Protein AF-A0A9P7T2A4-F1 (afdb_monomer_lite)

Secondary structure (DSSP, 8-state):
---------------SS--HHHHHHHHHHHHTT--HHHHHHHHTS-HHHHHHHHHHHHHHHHHH-TT--TTS---SPPHHHHHHHHHHHHTT--HHHHHHHSTT--HHHHHHHHHHHHHHHHHHHHHHHHHHHHHHHHHHHHHHHHHHHHHHHHHHHHHHHHHHHHHHHHHSSS--PPPSTTSSS--

Sequence (187 aa):
MEPTQRSDSQWVNPSRFWTEEENEVLLALRERGESYEHLSFVFGRTPMACERHFQELRSEIERRNPNVHFRGRIKRWKMEQDRLLLQLKESGRSWEEISDTFPRRNIAACKRRYRILTRNRDEAEHEARVEEDDEEYDEEEEEEEEEEERNEEVNKECEDEVKIKSEIDDEVEIKKEPDEEELFRNL

pLDDT: mean 72.6, std 17.21, range [40.97, 95.0]

Structure (mmCIF, N/CA/C/O backbone):
data_AF-A0A9P7T2A4-F1
#
_entry.id   AF-A0A9P7T2A4-F1
#
loop_
_atom_site.group_PDB
_atom_site.id
_atom_site.type_symbol
_atom_site.label_atom_id
_atom_site.label_alt_id
_atom_site.label_comp_id
_atom_site.label_asym_id
_atom_site.label_entity_id
_atom_site.label_seq_id
_atom_site.pdbx_PDB_ins_code
_atom_site.Cartn_x
_atom_site.Cartn_y
_atom_site.Cartn_z
_atom_site.occupancy
_atom_site.B_iso_or_equiv
_atom_site.auth_seq_id
_atom_site.auth_comp_id
_atom_site.auth_asym_id
_atom_site.auth_atom_id
_atom_site.pdbx_PDB_model_num
ATOM 1 N N . MET A 1 1 ? 41.783 4.702 -59.958 1.00 45.44 1 MET A N 1
ATOM 2 C CA . MET A 1 1 ? 41.498 3.668 -58.942 1.00 45.44 1 MET A CA 1
ATOM 3 C C . MET A 1 1 ? 41.121 4.409 -57.680 1.00 45.44 1 MET A C 1
ATOM 5 O O . MET A 1 1 ? 41.966 5.102 -57.129 1.00 45.44 1 MET A O 1
ATOM 9 N N . GLU A 1 2 ? 39.836 4.400 -57.342 1.00 40.97 2 GLU A N 1
ATOM 10 C CA . GLU A 1 2 ? 39.291 5.175 -56.227 1.00 40.97 2 GLU A CA 1
ATOM 11 C C . GLU A 1 2 ? 39.660 4.536 -54.878 1.00 40.97 2 GLU A C 1
ATOM 13 O O . GLU A 1 2 ? 39.645 3.306 -54.767 1.00 40.97 2 GLU A O 1
ATOM 18 N N . PRO A 1 3 ? 40.000 5.333 -53.850 1.00 42.06 3 PRO A N 1
ATOM 19 C CA . PRO A 1 3 ? 40.255 4.819 -52.515 1.00 42.06 3 PRO A CA 1
ATOM 20 C C . PRO A 1 3 ? 38.928 4.400 -51.873 1.00 42.06 3 PRO A C 1
ATOM 22 O O . PRO A 1 3 ? 38.041 5.220 -51.641 1.00 42.06 3 PRO A O 1
ATOM 25 N N . THR A 1 4 ? 38.790 3.108 -51.580 1.00 52.59 4 THR A N 1
ATOM 26 C CA . THR A 1 4 ? 37.640 2.559 -50.860 1.00 52.59 4 THR A CA 1
ATOM 27 C C . THR A 1 4 ? 37.589 3.154 -49.455 1.00 52.59 4 THR A C 1
ATOM 29 O O . THR A 1 4 ? 38.361 2.759 -48.579 1.00 52.59 4 THR A O 1
ATOM 32 N N . GLN A 1 5 ? 36.677 4.101 -49.249 1.00 44.12 5 GLN A N 1
ATOM 33 C CA . GLN A 1 5 ? 36.227 4.551 -47.937 1.00 44.12 5 GLN A CA 1
ATOM 34 C C . GLN A 1 5 ? 35.656 3.325 -47.210 1.00 44.12 5 GLN A C 1
ATOM 36 O O . GLN A 1 5 ? 34.525 2.908 -47.464 1.00 44.12 5 GLN A O 1
ATOM 41 N N . ARG A 1 6 ? 36.460 2.679 -46.356 1.00 42.38 6 ARG A N 1
ATOM 42 C CA . ARG A 1 6 ? 35.930 1.716 -45.390 1.00 42.38 6 ARG A CA 1
ATOM 43 C C . ARG A 1 6 ? 35.135 2.529 -44.384 1.00 42.38 6 ARG A C 1
ATOM 45 O O . ARG A 1 6 ? 35.714 3.245 -43.578 1.00 42.38 6 ARG A O 1
ATOM 52 N N . SER A 1 7 ? 33.821 2.436 -44.532 1.00 49.78 7 SER A N 1
ATOM 53 C CA . SER A 1 7 ? 32.800 3.001 -43.666 1.00 49.78 7 SER A CA 1
ATOM 54 C C . SER A 1 7 ? 33.209 2.948 -42.198 1.00 49.78 7 SER A C 1
ATOM 56 O O . SER A 1 7 ? 33.530 1.871 -41.686 1.00 49.78 7 SER A O 1
ATOM 58 N N . ASP A 1 8 ? 33.125 4.106 -41.547 1.00 48.69 8 ASP A N 1
ATOM 59 C CA . ASP A 1 8 ? 33.009 4.280 -40.104 1.00 48.69 8 ASP A CA 1
ATOM 60 C C . ASP A 1 8 ? 31.853 3.423 -39.566 1.00 48.69 8 ASP A C 1
ATOM 62 O O . ASP A 1 8 ? 30.752 3.893 -39.292 1.00 48.69 8 ASP A O 1
ATOM 66 N N . SER A 1 9 ? 32.090 2.127 -39.380 1.00 46.22 9 SER A N 1
ATOM 67 C CA . SER A 1 9 ? 31.359 1.367 -38.379 1.00 46.22 9 SER A CA 1
ATOM 68 C C . SER A 1 9 ? 31.988 1.714 -37.040 1.00 46.22 9 SER A C 1
ATOM 70 O O . SER A 1 9 ? 32.749 0.936 -36.462 1.00 46.22 9 SER A O 1
ATOM 72 N N . GLN A 1 10 ? 31.652 2.911 -36.550 1.00 43.59 10 GLN A N 1
ATOM 73 C CA . GLN A 1 10 ? 31.516 3.116 -35.119 1.00 43.59 10 GLN A CA 1
ATOM 74 C C . GLN A 1 10 ? 30.588 2.004 -34.638 1.00 43.59 10 GLN A C 1
ATOM 76 O O . GLN A 1 10 ? 29.373 2.062 -34.808 1.00 43.59 10 GLN A O 1
ATOM 81 N N . TRP A 1 11 ? 31.174 0.946 -34.087 1.00 43.06 11 TRP A N 1
ATOM 82 C CA . TRP A 1 11 ? 30.462 0.070 -33.180 1.00 43.06 11 TRP A CA 1
ATOM 83 C C . TRP A 1 11 ? 30.061 0.964 -32.014 1.00 43.06 11 TRP A C 1
ATOM 85 O O . TRP A 1 11 ? 30.841 1.183 -31.086 1.00 43.06 11 TRP A O 1
ATOM 95 N N . VAL A 1 12 ? 28.888 1.587 -32.129 1.00 44.28 12 VAL A N 1
ATOM 96 C CA . VAL A 1 12 ? 28.271 2.340 -31.049 1.00 44.28 12 VAL A CA 1
ATOM 97 C C . VAL A 1 12 ? 28.024 1.294 -29.981 1.00 44.28 12 VAL A C 1
ATOM 99 O O . VAL A 1 12 ? 27.104 0.494 -30.093 1.00 44.28 12 VAL A O 1
ATOM 102 N N . ASN A 1 13 ? 28.928 1.219 -29.009 1.00 49.12 13 ASN A N 1
ATOM 103 C CA . ASN A 1 13 ? 28.736 0.439 -27.801 1.00 49.12 13 ASN A CA 1
ATOM 104 C C . ASN A 1 13 ? 27.411 0.948 -27.220 1.00 49.12 13 ASN A C 1
ATOM 106 O O . ASN A 1 13 ? 27.391 2.107 -26.790 1.00 49.12 13 ASN A O 1
ATOM 110 N N . PRO A 1 14 ? 26.302 0.183 -27.277 1.00 53.25 14 PRO A N 1
ATOM 111 C CA . PRO A 1 14 ? 25.034 0.676 -26.772 1.00 53.25 14 PRO A CA 1
ATOM 112 C C . PRO A 1 14 ? 25.270 0.960 -25.296 1.00 53.25 14 PRO A C 1
ATOM 114 O O . PRO A 1 14 ? 25.669 0.072 -24.541 1.00 53.25 14 PRO A O 1
ATOM 117 N N . SER A 1 15 ? 25.176 2.245 -24.959 1.00 55.94 15 SER A N 1
ATOM 118 C CA . SER A 1 15 ? 25.635 2.844 -23.713 1.00 55.94 15 SER A CA 1
ATOM 119 C C . SER A 1 15 ? 25.443 1.906 -22.523 1.00 55.94 15 SER A C 1
ATOM 121 O O . SER A 1 15 ? 24.357 1.361 -22.305 1.00 55.94 15 SER A O 1
ATOM 123 N N . ARG A 1 16 ? 26.504 1.764 -21.719 1.00 63.28 16 ARG A N 1
ATOM 124 C CA . ARG A 1 16 ? 26.522 1.021 -20.447 1.00 63.28 16 ARG A CA 1
ATOM 125 C C . ARG A 1 16 ? 25.473 1.545 -19.446 1.00 63.28 16 ARG A C 1
ATOM 127 O O . ARG A 1 16 ? 25.256 0.912 -18.417 1.00 63.28 16 ARG A O 1
ATOM 134 N N . PHE A 1 17 ? 24.847 2.682 -19.751 1.00 75.38 17 PHE A N 1
ATOM 135 C CA . PHE A 1 17 ? 23.887 3.404 -18.931 1.00 75.38 17 PHE A CA 1
ATOM 136 C C . PHE A 1 17 ? 22.584 3.638 -19.698 1.00 75.38 17 PHE A C 1
ATOM 138 O O . PHE A 1 17 ? 22.616 3.953 -20.889 1.00 75.38 17 PHE A O 1
ATOM 145 N N . TRP A 1 18 ? 21.468 3.493 -18.989 1.00 85.12 18 TRP A N 1
ATOM 146 C CA . TRP A 1 18 ? 20.128 3.826 -19.463 1.00 85.12 18 TRP A CA 1
ATOM 147 C C . TRP A 1 18 ? 19.839 5.309 -19.226 1.00 85.12 18 TRP A C 1
ATOM 149 O O . TRP A 1 18 ? 20.098 5.801 -18.124 1.00 85.12 18 TRP A O 1
ATOM 159 N N . THR A 1 19 ? 19.331 6.013 -20.237 1.00 90.38 19 THR A N 1
ATOM 160 C CA . THR A 1 19 ? 18.923 7.423 -20.098 1.00 90.38 19 THR A CA 1
ATOM 161 C C . THR A 1 19 ? 17.500 7.549 -19.560 1.00 90.38 19 THR A C 1
ATOM 163 O O . THR A 1 19 ? 16.748 6.574 -19.532 1.00 90.38 19 THR A O 1
ATOM 166 N N . GLU A 1 20 ? 17.113 8.751 -19.129 1.00 86.94 20 GLU A N 1
ATOM 167 C CA . GLU A 1 20 ? 15.754 8.988 -18.630 1.00 86.94 20 GLU A CA 1
ATOM 168 C C . GLU A 1 20 ? 14.707 8.810 -19.735 1.00 86.94 20 GLU A C 1
ATOM 170 O O . GLU A 1 20 ? 13.680 8.175 -19.519 1.00 86.94 20 GLU A O 1
ATOM 175 N N . GLU A 1 21 ? 15.014 9.241 -20.957 1.00 88.06 21 GLU A N 1
ATOM 176 C CA . GLU A 1 21 ? 14.145 9.051 -22.118 1.00 88.06 21 GLU A CA 1
ATOM 177 C C . GLU A 1 21 ? 13.968 7.559 -22.438 1.00 88.06 21 GLU A C 1
ATOM 179 O O . GLU A 1 21 ? 12.867 7.098 -22.743 1.00 88.06 21 GLU A O 1
ATOM 184 N N . GLU A 1 22 ? 15.039 6.766 -22.323 1.00 89.88 22 GLU A N 1
ATOM 185 C CA . GLU A 1 22 ? 14.949 5.313 -22.475 1.00 89.88 22 GLU A CA 1
ATOM 186 C C . GLU A 1 22 ? 14.097 4.676 -21.367 1.00 89.88 22 GLU A C 1
ATOM 188 O O . GLU A 1 22 ? 13.341 3.740 -21.641 1.00 89.88 22 GLU A O 1
ATOM 193 N N . ASN A 1 23 ? 14.175 5.193 -20.135 1.00 92.56 23 ASN A N 1
ATOM 194 C CA . ASN A 1 23 ? 13.351 4.741 -19.013 1.00 92.56 23 ASN A CA 1
ATOM 195 C C . ASN A 1 23 ? 11.864 5.000 -19.281 1.00 92.56 23 ASN A C 1
ATOM 197 O O . ASN A 1 23 ? 11.045 4.094 -19.106 1.00 92.56 23 ASN A O 1
ATOM 201 N N . GLU A 1 24 ? 11.517 6.203 -19.745 1.00 92.25 24 GLU A N 1
ATOM 202 C CA . GLU A 1 24 ? 10.145 6.589 -20.086 1.00 92.25 24 GLU A CA 1
ATOM 203 C C . GLU A 1 24 ? 9.558 5.685 -21.176 1.00 92.25 24 GLU A C 1
ATOM 205 O O . GLU A 1 24 ? 8.457 5.145 -21.024 1.00 92.25 24 GLU A O 1
ATOM 210 N N . VAL A 1 25 ? 10.314 5.451 -22.253 1.00 92.62 25 VAL A N 1
ATOM 211 C CA . VAL A 1 25 ? 9.878 4.586 -23.359 1.00 92.62 25 VAL A CA 1
ATOM 212 C C . VAL A 1 25 ? 9.725 3.135 -22.894 1.00 92.62 25 VAL A C 1
ATOM 214 O O . VAL A 1 25 ? 8.734 2.480 -23.228 1.00 92.62 25 VAL A O 1
ATOM 217 N N . LEU A 1 26 ? 10.662 2.626 -22.088 1.00 92.94 26 LEU A N 1
ATOM 218 C CA . LEU A 1 26 ? 10.601 1.268 -21.545 1.00 92.94 26 LEU A CA 1
ATOM 219 C C . LEU A 1 26 ? 9.359 1.075 -20.661 1.00 92.94 26 LEU A C 1
ATOM 221 O O . LEU A 1 26 ? 8.676 0.053 -20.776 1.00 92.94 26 LEU A O 1
ATOM 225 N N . LEU A 1 27 ? 9.047 2.051 -19.802 1.00 91.44 27 LEU A N 1
ATOM 226 C CA . LEU A 1 27 ? 7.853 2.037 -18.955 1.00 91.44 27 LEU A CA 1
ATOM 227 C C . LEU A 1 27 ? 6.577 2.063 -19.802 1.00 91.44 27 LEU A C 1
ATOM 229 O O . LEU A 1 27 ? 5.723 1.193 -19.627 1.00 91.44 27 LEU A O 1
ATOM 233 N N . ALA A 1 28 ? 6.478 2.982 -20.765 1.00 91.06 28 ALA A N 1
ATOM 234 C CA . ALA A 1 28 ? 5.299 3.130 -21.617 1.00 91.06 28 ALA A CA 1
ATOM 235 C C . ALA A 1 28 ? 5.003 1.867 -22.445 1.00 91.06 28 ALA A C 1
ATOM 237 O O . ALA A 1 28 ? 3.853 1.433 -22.546 1.00 91.06 28 ALA A O 1
ATOM 238 N N . LEU A 1 29 ? 6.030 1.238 -23.023 1.00 92.62 29 LEU A N 1
ATOM 239 C CA . LEU A 1 29 ? 5.860 0.002 -23.791 1.00 92.62 29 LEU A CA 1
ATOM 240 C C . LEU A 1 29 ? 5.460 -1.174 -22.886 1.00 92.62 29 LEU A C 1
ATOM 242 O O . LEU A 1 29 ? 4.609 -1.984 -23.259 1.00 92.62 29 LEU A O 1
ATOM 246 N N . ARG A 1 30 ? 5.993 -1.249 -21.659 1.00 91.19 30 ARG A N 1
ATOM 247 C CA . ARG A 1 30 ? 5.575 -2.273 -20.689 1.00 91.19 30 ARG A CA 1
ATOM 248 C C . ARG A 1 30 ? 4.168 -2.057 -20.148 1.00 91.19 30 ARG A C 1
ATOM 250 O O . ARG A 1 30 ? 3.479 -3.049 -19.920 1.00 91.19 30 ARG A O 1
ATOM 257 N N . GLU A 1 31 ? 3.717 -0.816 -19.988 1.00 85.62 31 GLU A N 1
ATOM 258 C CA . GLU A 1 31 ? 2.322 -0.511 -19.643 1.00 85.62 31 GLU A CA 1
ATOM 259 C C . GLU A 1 31 ? 1.345 -0.951 -20.736 1.00 85.62 31 GLU A C 1
ATOM 261 O O . GLU A 1 31 ? 0.270 -1.461 -20.428 1.00 85.62 31 GLU A O 1
ATOM 266 N N . ARG A 1 32 ? 1.744 -0.841 -22.008 1.00 89.44 32 ARG A N 1
ATOM 267 C CA . ARG A 1 32 ? 0.978 -1.347 -23.161 1.00 89.44 32 ARG A CA 1
ATOM 268 C C . ARG A 1 32 ? 1.005 -2.872 -23.296 1.00 89.44 32 ARG A C 1
ATOM 270 O O . ARG A 1 32 ? 0.263 -3.421 -24.102 1.00 89.44 32 ARG A O 1
ATOM 277 N N . GLY A 1 33 ? 1.829 -3.557 -22.504 1.00 89.56 33 GLY A N 1
ATOM 278 C CA . GLY A 1 33 ? 1.945 -5.014 -22.513 1.00 89.56 33 GLY A CA 1
ATOM 279 C C . GLY A 1 33 ? 2.939 -5.570 -23.533 1.00 89.56 33 GLY A C 1
ATOM 280 O O . GLY A 1 33 ? 2.944 -6.780 -23.751 1.00 89.56 33 GLY A O 1
ATOM 281 N N . GLU A 1 34 ? 3.807 -4.737 -24.114 1.00 93.50 34 GLU A N 1
ATOM 282 C CA . GLU A 1 34 ? 4.795 -5.183 -25.103 1.00 93.50 34 GLU A CA 1
ATOM 283 C C . GLU A 1 34 ? 5.797 -6.181 -24.518 1.00 93.50 34 GLU A C 1
ATOM 285 O O . GLU A 1 34 ? 6.211 -6.085 -23.356 1.00 93.50 34 GLU A O 1
ATOM 290 N N . SER A 1 35 ? 6.201 -7.153 -25.336 1.00 95.00 35 SER A N 1
ATOM 291 C CA . SER A 1 35 ? 7.138 -8.203 -24.928 1.00 95.00 35 SER A CA 1
ATOM 292 C C . SER A 1 35 ? 8.575 -7.685 -24.799 1.00 95.00 35 SER A C 1
ATOM 294 O O . SER A 1 35 ? 8.979 -6.746 -25.482 1.00 95.00 35 SER A O 1
ATOM 296 N N . TYR A 1 36 ? 9.392 -8.337 -23.964 1.00 93.19 36 TYR A N 1
ATOM 297 C CA . TYR A 1 36 ? 10.815 -7.994 -23.836 1.00 93.19 36 TYR A CA 1
ATOM 298 C C . TYR A 1 36 ? 11.617 -8.238 -25.125 1.00 93.19 36 TYR A C 1
ATOM 300 O O . TYR A 1 36 ? 12.635 -7.585 -25.329 1.00 93.19 36 TYR A O 1
ATOM 308 N N . GLU A 1 37 ? 11.134 -9.108 -26.016 1.00 94.25 37 GLU A N 1
ATOM 309 C CA . GLU A 1 37 ? 11.693 -9.298 -27.362 1.00 94.25 37 GLU A CA 1
ATOM 310 C C . GLU A 1 37 ? 11.508 -8.046 -28.229 1.00 94.25 37 GLU A C 1
ATOM 312 O O . GLU A 1 37 ? 12.447 -7.576 -28.872 1.00 94.25 37 GLU A O 1
ATOM 317 N N . HIS A 1 38 ? 10.315 -7.446 -28.188 1.00 92.94 38 HIS A N 1
ATOM 318 C CA . HIS A 1 38 ? 10.056 -6.186 -28.881 1.00 92.94 38 HIS A CA 1
ATOM 319 C C . HIS A 1 38 ? 10.910 -5.050 -28.303 1.00 92.94 38 HIS A C 1
ATOM 321 O O . HIS A 1 38 ? 11.534 -4.299 -29.049 1.00 92.94 38 HIS A O 1
ATOM 327 N N . LEU A 1 39 ? 11.018 -4.968 -26.973 1.00 91.31 39 LEU A N 1
ATOM 328 C CA . LEU A 1 39 ? 11.875 -3.977 -26.310 1.00 91.31 39 LEU A CA 1
ATOM 329 C C . LEU A 1 39 ? 13.345 -4.139 -26.701 1.00 91.31 39 LEU A C 1
ATOM 331 O O . LEU A 1 39 ? 14.016 -3.156 -26.992 1.00 91.31 39 LEU A O 1
ATOM 335 N N . SER A 1 40 ? 13.835 -5.375 -26.757 1.00 92.50 40 SER A N 1
ATOM 336 C CA . SER A 1 40 ? 15.191 -5.688 -27.212 1.00 92.50 40 SER A CA 1
ATOM 337 C C . SER A 1 40 ? 15.472 -5.116 -28.602 1.00 92.50 40 SER A C 1
ATOM 339 O O . SER A 1 40 ? 16.505 -4.481 -28.813 1.00 92.50 40 SER A O 1
ATOM 341 N N . PHE A 1 41 ? 14.522 -5.265 -29.531 1.00 91.00 41 PHE A N 1
ATOM 342 C CA . PHE A 1 41 ? 14.623 -4.683 -30.870 1.00 91.00 41 PHE A CA 1
ATOM 343 C C . PHE A 1 41 ? 14.640 -3.146 -30.846 1.00 91.00 41 PHE A C 1
ATOM 345 O O . PHE A 1 41 ? 15.464 -2.538 -31.523 1.00 91.00 41 PHE A O 1
ATOM 352 N N . VAL A 1 42 ? 13.777 -2.520 -30.039 1.00 89.50 42 VAL A N 1
ATOM 353 C CA . VAL A 1 42 ? 13.680 -1.052 -29.918 1.00 89.50 42 VAL A CA 1
ATOM 354 C C . VAL A 1 42 ? 14.953 -0.435 -29.330 1.00 89.50 42 VAL A C 1
ATOM 356 O O . VAL A 1 42 ? 15.416 0.592 -29.816 1.00 89.50 42 VAL A O 1
ATOM 359 N N . PHE A 1 43 ? 15.532 -1.057 -28.302 1.00 87.81 43 PHE A N 1
ATOM 360 C CA . PHE A 1 43 ? 16.689 -0.518 -27.579 1.00 87.81 43 PHE A CA 1
ATOM 361 C C . PHE A 1 43 ? 18.040 -1.041 -28.085 1.00 87.81 43 PHE A C 1
ATOM 363 O O . PHE A 1 43 ? 19.080 -0.602 -27.598 1.00 87.81 43 PHE A O 1
ATOM 370 N N . GLY A 1 44 ? 18.058 -2.004 -29.013 1.00 88.50 44 GLY A N 1
ATOM 371 C CA . GLY A 1 44 ? 19.293 -2.646 -29.479 1.00 88.50 44 GLY A CA 1
ATOM 372 C C . GLY A 1 44 ? 20.071 -3.359 -28.362 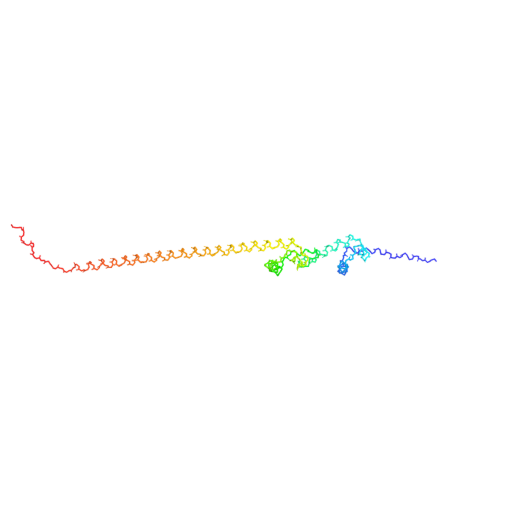1.00 88.50 44 GLY A C 1
ATOM 373 O O . GLY A 1 44 ? 21.297 -3.464 -28.420 1.00 88.50 44 GLY A O 1
ATOM 374 N N . ARG A 1 45 ? 19.374 -3.816 -27.315 1.00 88.00 45 ARG A N 1
ATOM 375 C CA . ARG A 1 45 ? 19.929 -4.494 -26.127 1.00 88.00 45 ARG A CA 1
ATOM 376 C C . ARG A 1 45 ? 19.294 -5.872 -25.984 1.00 88.00 45 ARG A C 1
ATOM 378 O O . ARG A 1 45 ? 18.273 -6.138 -26.591 1.00 88.00 45 ARG A O 1
ATOM 385 N N . THR A 1 46 ? 19.861 -6.757 -25.165 1.00 91.62 46 THR A N 1
ATOM 386 C CA . THR A 1 46 ? 19.264 -8.088 -24.963 1.00 91.62 46 THR A CA 1
ATOM 387 C C . THR A 1 46 ? 17.923 -8.005 -24.212 1.00 91.62 46 THR A C 1
ATOM 389 O O . THR A 1 46 ? 17.776 -7.144 -23.338 1.00 91.62 46 THR A O 1
ATOM 392 N N . PRO A 1 47 ? 16.971 -8.933 -24.446 1.00 92.69 47 PRO A N 1
ATOM 393 C CA . PRO A 1 47 ? 15.693 -8.955 -23.723 1.00 92.69 47 PRO A CA 1
ATOM 394 C C . PRO A 1 47 ? 15.879 -9.003 -22.202 1.00 92.69 47 PRO A C 1
ATOM 396 O O . PRO A 1 47 ? 15.200 -8.300 -21.458 1.00 92.69 47 PRO A O 1
ATOM 399 N N . MET A 1 48 ? 16.878 -9.766 -21.745 1.00 91.25 48 MET A N 1
ATOM 400 C CA . MET A 1 48 ? 17.270 -9.864 -20.336 1.00 91.25 48 MET A CA 1
ATOM 401 C C . MET A 1 48 ? 17.763 -8.523 -19.768 1.00 91.25 48 MET A C 1
ATOM 403 O O . MET A 1 48 ? 17.481 -8.196 -18.616 1.00 91.25 48 MET A O 1
ATOM 407 N N . ALA A 1 49 ? 18.492 -7.722 -20.555 1.00 90.31 49 ALA A N 1
ATOM 408 C CA . ALA A 1 49 ? 18.920 -6.392 -20.126 1.00 90.31 49 ALA A CA 1
ATOM 409 C C . ALA A 1 49 ? 17.718 -5.452 -19.951 1.00 90.31 49 ALA A C 1
ATOM 411 O O . ALA A 1 49 ? 17.654 -4.749 -18.942 1.00 90.31 49 ALA A O 1
ATOM 412 N N . CYS A 1 50 ? 16.758 -5.484 -20.882 1.00 91.94 50 CYS A N 1
ATOM 413 C CA . CYS A 1 50 ? 15.501 -4.738 -20.785 1.00 91.94 50 CYS A CA 1
ATOM 414 C C . CYS A 1 50 ? 14.660 -5.187 -19.582 1.00 91.94 50 CYS A C 1
ATOM 416 O O . CYS A 1 50 ? 14.126 -4.351 -18.856 1.00 91.94 50 CYS A O 1
ATOM 418 N N . GLU A 1 51 ? 14.554 -6.497 -19.341 1.00 93.06 51 GLU A N 1
ATOM 419 C CA . GLU A 1 51 ? 13.819 -7.039 -18.200 1.00 93.06 51 GLU A CA 1
ATOM 420 C C . GLU A 1 51 ? 14.438 -6.603 -16.873 1.00 93.06 51 GLU A C 1
ATOM 422 O O . GLU A 1 51 ? 13.736 -6.060 -16.017 1.00 93.06 51 GLU A O 1
ATOM 427 N N . ARG A 1 52 ? 15.747 -6.817 -16.703 1.00 91.06 52 ARG A N 1
ATOM 428 C CA . ARG A 1 52 ? 16.459 -6.447 -15.478 1.00 91.06 52 ARG A CA 1
ATOM 429 C C . ARG A 1 52 ? 16.305 -4.958 -15.190 1.00 91.06 52 ARG A C 1
ATOM 431 O O . ARG A 1 52 ? 15.914 -4.596 -14.083 1.00 91.06 52 ARG A O 1
ATOM 438 N N . HIS A 1 53 ? 16.533 -4.119 -16.196 1.00 92.44 53 HIS A N 1
ATOM 439 C CA . HIS A 1 53 ? 16.421 -2.673 -16.036 1.00 92.44 53 HIS A CA 1
ATOM 440 C C . HIS A 1 53 ? 14.994 -2.231 -15.702 1.00 92.44 53 HIS A C 1
ATOM 442 O O . HIS A 1 53 ? 14.779 -1.432 -14.796 1.00 92.44 53 HIS A O 1
ATOM 448 N N . PHE A 1 54 ? 13.987 -2.828 -16.345 1.00 92.25 54 PHE A N 1
ATOM 449 C CA . PHE A 1 54 ? 12.589 -2.576 -15.998 1.00 92.25 54 PHE A CA 1
ATOM 450 C C . PHE A 1 54 ? 12.284 -2.923 -14.532 1.00 92.25 54 PHE A C 1
ATOM 452 O O . PHE A 1 54 ? 11.544 -2.204 -13.860 1.00 92.25 54 PHE A O 1
ATOM 459 N N . GLN A 1 55 ? 12.840 -4.021 -14.010 1.00 89.94 55 GLN A N 1
ATOM 460 C CA . GLN A 1 55 ? 12.668 -4.387 -12.602 1.00 89.94 55 GLN A CA 1
ATOM 461 C C . GLN A 1 55 ? 13.364 -3.402 -11.650 1.00 89.94 55 GLN A C 1
ATOM 463 O O . GLN A 1 55 ? 12.803 -3.088 -10.596 1.00 89.94 55 GLN A O 1
ATOM 468 N N . GLU A 1 56 ? 14.545 -2.905 -12.018 1.00 89.50 56 GLU A N 1
ATOM 469 C CA . GLU A 1 56 ? 15.288 -1.887 -11.267 1.00 89.50 56 GLU A CA 1
ATOM 470 C C . GLU A 1 56 ? 14.518 -0.560 -11.225 1.00 89.50 56 GLU A C 1
ATOM 472 O O . GLU A 1 56 ? 14.221 -0.073 -10.132 1.00 89.50 56 GLU A O 1
ATOM 477 N N . LEU A 1 57 ? 14.079 -0.043 -12.379 1.00 89.56 57 LEU A N 1
ATOM 478 C CA . LEU A 1 57 ? 13.255 1.169 -12.482 1.00 89.56 57 LEU A CA 1
ATOM 479 C C . LEU A 1 57 ? 11.973 1.070 -11.662 1.00 89.56 57 LEU A C 1
ATOM 481 O O . LEU A 1 57 ? 11.639 1.960 -10.885 1.00 89.56 57 LEU A O 1
ATOM 485 N N . ARG A 1 58 ? 11.263 -0.050 -11.784 1.00 86.31 58 ARG A N 1
ATOM 486 C CA . ARG A 1 58 ? 10.044 -0.300 -11.014 1.00 86.31 58 ARG A CA 1
ATOM 487 C C . ARG A 1 58 ? 10.300 -0.260 -9.508 1.00 86.31 58 ARG A C 1
ATOM 489 O O . ARG A 1 58 ? 9.491 0.292 -8.767 1.00 86.31 58 ARG A O 1
ATOM 496 N N . SER A 1 59 ? 11.405 -0.858 -9.061 1.00 83.62 59 SER A N 1
ATOM 497 C CA . SER A 1 59 ? 11.783 -0.881 -7.646 1.00 83.62 59 SER A CA 1
ATOM 498 C C . SER A 1 59 ? 12.185 0.509 -7.153 1.00 83.62 59 SER A C 1
ATOM 500 O O . SER A 1 59 ? 11.836 0.876 -6.036 1.00 83.62 59 SER A O 1
ATOM 502 N N . GLU A 1 60 ? 12.878 1.297 -7.980 1.00 86.31 60 GLU A N 1
ATOM 503 C CA . GLU A 1 60 ? 13.208 2.700 -7.704 1.00 86.31 60 GLU A CA 1
ATOM 504 C C . GLU A 1 60 ? 11.945 3.547 -7.516 1.00 86.31 60 GLU A C 1
ATOM 506 O O . GLU A 1 60 ? 11.822 4.252 -6.512 1.00 86.31 60 GLU A O 1
ATOM 511 N N . ILE A 1 61 ? 10.974 3.417 -8.425 1.00 84.44 61 ILE A N 1
ATOM 512 C CA . ILE A 1 61 ? 9.695 4.131 -8.338 1.00 84.44 61 ILE A CA 1
ATOM 513 C C . ILE A 1 61 ? 8.916 3.699 -7.088 1.00 84.44 61 ILE A C 1
ATOM 515 O O . ILE A 1 61 ? 8.438 4.560 -6.353 1.00 84.44 61 ILE A O 1
ATOM 519 N N . GLU A 1 62 ? 8.837 2.395 -6.792 1.00 79.00 62 GLU A N 1
ATOM 520 C CA . GLU A 1 62 ? 8.188 1.881 -5.570 1.00 79.00 62 GLU A CA 1
ATOM 521 C C . GLU A 1 62 ? 8.864 2.406 -4.291 1.00 79.00 62 GLU A C 1
ATOM 523 O O . GLU A 1 62 ? 8.189 2.688 -3.301 1.00 79.00 62 GLU A O 1
ATOM 528 N N . ARG A 1 63 ? 10.193 2.567 -4.291 1.00 79.12 63 ARG A N 1
ATOM 529 C CA . ARG A 1 63 ? 10.930 3.096 -3.134 1.00 79.12 63 ARG A CA 1
ATOM 530 C C . ARG A 1 63 ? 10.684 4.588 -2.931 1.00 79.12 63 ARG A C 1
ATOM 532 O O . ARG A 1 63 ? 10.520 5.018 -1.793 1.00 79.12 63 ARG A O 1
ATOM 539 N N . ARG A 1 64 ? 10.669 5.367 -4.020 1.00 82.19 64 ARG A N 1
ATOM 540 C CA . ARG A 1 64 ? 10.392 6.813 -3.989 1.00 82.19 64 ARG A CA 1
ATOM 541 C C . ARG A 1 64 ? 8.935 7.107 -3.658 1.00 82.19 64 ARG A C 1
ATOM 543 O O . ARG A 1 64 ? 8.651 8.073 -2.958 1.00 82.19 64 ARG A O 1
ATOM 550 N N . ASN A 1 65 ? 8.016 6.279 -4.147 1.00 71.62 65 ASN A N 1
ATOM 551 C CA . ASN A 1 65 ? 6.594 6.407 -3.886 1.00 71.62 65 ASN A CA 1
ATOM 552 C C . ASN A 1 65 ? 6.001 5.056 -3.452 1.00 71.62 65 ASN A C 1
ATOM 554 O O . ASN A 1 65 ? 5.510 4.292 -4.290 1.00 71.62 65 ASN A O 1
ATOM 558 N N . PRO A 1 66 ? 5.948 4.783 -2.134 1.00 63.91 66 PRO A N 1
ATOM 559 C CA . PRO A 1 66 ? 5.437 3.524 -1.604 1.00 63.91 66 PRO A CA 1
ATOM 560 C C . PRO A 1 66 ? 3.927 3.355 -1.799 1.00 63.91 66 PRO A C 1
ATOM 562 O O . PRO A 1 66 ? 3.376 2.364 -1.336 1.00 63.91 66 PRO A O 1
ATOM 565 N N . ASN A 1 67 ? 3.227 4.296 -2.440 1.00 60.94 67 ASN A N 1
ATOM 566 C CA . ASN A 1 67 ? 1.822 4.139 -2.811 1.00 60.94 67 ASN A CA 1
ATOM 567 C C . ASN A 1 67 ? 1.639 3.600 -4.241 1.00 60.94 67 ASN A C 1
ATOM 569 O O . ASN A 1 67 ? 0.570 3.070 -4.547 1.00 60.94 67 ASN A O 1
ATOM 573 N N . VAL A 1 68 ? 2.665 3.655 -5.098 1.00 63.03 68 VAL A N 1
ATOM 574 C CA . VAL A 1 68 ? 2.613 3.185 -6.491 1.00 63.03 68 VAL A CA 1
ATOM 575 C C . VAL A 1 68 ? 3.173 1.765 -6.555 1.00 63.03 68 VAL A C 1
ATOM 577 O O . VAL A 1 68 ? 4.375 1.568 -6.658 1.00 63.03 68 VAL A O 1
ATOM 580 N N . HIS A 1 69 ? 2.305 0.754 -6.468 1.00 60.12 69 HIS A N 1
ATOM 581 C CA . HIS A 1 69 ? 2.725 -0.651 -6.503 1.00 60.12 69 HIS A CA 1
ATOM 582 C C . HIS A 1 69 ? 2.401 -1.295 -7.844 1.00 60.12 69 HIS A C 1
ATOM 584 O O . HIS A 1 69 ? 1.268 -1.708 -8.112 1.00 60.12 69 HIS A O 1
ATOM 590 N N . PHE A 1 70 ? 3.424 -1.498 -8.659 1.00 60.16 70 PHE A N 1
ATOM 591 C CA . PHE A 1 70 ? 3.258 -2.095 -9.975 1.00 60.16 70 PHE A CA 1
ATOM 592 C C . PHE A 1 70 ? 2.945 -3.597 -9.878 1.00 60.16 70 PHE A C 1
ATOM 594 O O . PHE A 1 70 ? 2.369 -4.155 -10.809 1.00 60.16 70 PHE A O 1
ATOM 601 N N . ARG A 1 71 ? 3.370 -4.316 -8.817 1.00 54.78 71 ARG A N 1
ATOM 602 C CA . ARG A 1 71 ? 3.129 -5.783 -8.666 1.00 54.78 71 ARG A CA 1
ATOM 603 C C . ARG A 1 71 ? 1.745 -6.133 -8.115 1.00 54.78 71 ARG A C 1
ATOM 605 O O . ARG A 1 71 ? 1.542 -7.260 -7.676 1.00 54.78 71 ARG A O 1
ATOM 612 N N . GLY A 1 72 ? 0.803 -5.189 -8.058 1.00 51.25 72 GLY A N 1
ATOM 613 C CA . GLY A 1 72 ? -0.511 -5.440 -7.453 1.00 51.25 72 GLY A CA 1
ATOM 614 C C . GLY A 1 72 ? -0.445 -5.789 -5.960 1.00 51.25 72 GLY A C 1
ATOM 615 O O . GLY A 1 72 ? -1.461 -6.113 -5.355 1.00 51.25 72 GLY A O 1
ATOM 616 N N . ARG A 1 73 ? 0.731 -5.686 -5.329 1.00 54.28 73 ARG A N 1
ATOM 617 C CA . ARG A 1 73 ? 0.866 -5.751 -3.880 1.00 54.28 73 ARG A CA 1
ATOM 618 C C . ARG A 1 73 ? 0.470 -4.398 -3.318 1.00 54.28 73 ARG A C 1
ATOM 620 O O . ARG A 1 73 ? 1.335 -3.636 -2.925 1.00 54.28 73 ARG A O 1
ATOM 627 N N . ILE A 1 74 ? -0.828 -4.108 -3.254 1.00 59.44 74 ILE A N 1
ATOM 628 C CA . ILE A 1 74 ? -1.317 -3.068 -2.345 1.00 59.44 74 ILE A CA 1
ATOM 629 C C . ILE A 1 74 ? -0.955 -3.574 -0.941 1.00 59.44 74 ILE A C 1
ATOM 631 O O . ILE A 1 74 ? -1.637 -4.433 -0.388 1.00 59.44 74 ILE A O 1
ATOM 635 N N . LYS A 1 75 ? 0.209 -3.190 -0.406 1.00 63.72 75 LYS A N 1
ATOM 636 C CA . LYS A 1 75 ? 0.697 -3.768 0.856 1.00 63.72 75 LYS A CA 1
ATOM 637 C C . LYS A 1 75 ? -0.033 -3.186 2.061 1.00 63.72 75 LYS A C 1
ATOM 639 O O . LYS A 1 75 ? -0.263 -3.907 3.026 1.00 63.72 75 LYS A O 1
ATOM 644 N N . ARG A 1 76 ? -0.436 -1.917 1.996 1.00 72.00 76 ARG A N 1
ATOM 645 C CA . ARG A 1 76 ? -1.083 -1.215 3.109 1.00 72.00 76 ARG A CA 1
ATOM 646 C C . ARG A 1 76 ? -2.583 -1.114 2.867 1.00 72.00 76 ARG A C 1
ATOM 648 O O . ARG A 1 76 ? -3.013 -0.761 1.773 1.00 72.00 76 ARG A O 1
ATOM 655 N N . TRP A 1 77 ? -3.365 -1.504 3.864 1.00 80.06 77 TRP A N 1
ATOM 656 C CA . TRP A 1 77 ? -4.778 -1.155 3.923 1.00 80.06 77 TRP A CA 1
ATOM 657 C C . TRP A 1 77 ? -4.876 0.309 4.334 1.00 80.06 77 TRP A C 1
ATOM 659 O O . TRP A 1 77 ? -4.189 0.728 5.266 1.00 80.06 77 TRP A O 1
ATOM 669 N N . LYS A 1 78 ? -5.655 1.096 3.594 1.00 84.12 78 LYS A N 1
ATOM 670 C CA . LYS A 1 78 ? -5.998 2.458 4.009 1.00 84.12 78 LYS A CA 1
ATOM 671 C C . LYS A 1 78 ? -7.132 2.401 5.028 1.00 84.12 78 LYS A C 1
ATOM 673 O O . LYS A 1 78 ? -7.978 1.516 4.945 1.00 84.12 78 LYS A O 1
ATOM 678 N N . MET A 1 79 ? -7.211 3.406 5.894 1.00 80.62 79 MET A N 1
ATOM 679 C CA . MET A 1 79 ? -8.296 3.528 6.872 1.00 80.62 79 MET A CA 1
ATOM 680 C C . MET A 1 79 ? -9.685 3.496 6.213 1.00 80.62 79 MET A C 1
ATOM 682 O O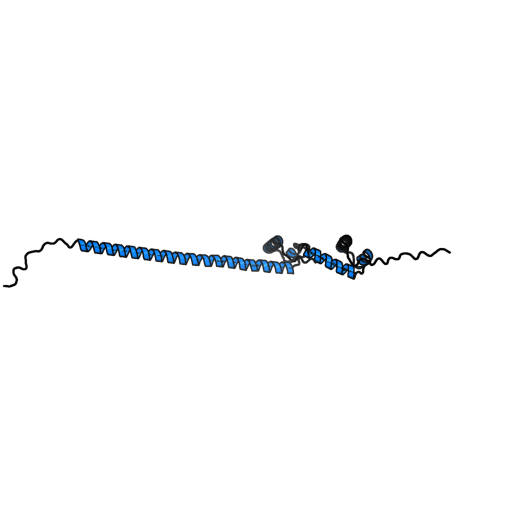 . MET A 1 79 ? -10.589 2.831 6.700 1.00 80.62 79 MET A O 1
ATOM 686 N N . GLU A 1 80 ? -9.846 4.147 5.059 1.00 85.12 80 GLU A N 1
ATOM 687 C CA . GLU A 1 80 ? -11.085 4.107 4.266 1.00 85.12 80 GLU A CA 1
ATOM 688 C C . GLU A 1 80 ? -11.444 2.688 3.808 1.00 85.12 80 GLU A C 1
ATOM 690 O O . GLU A 1 80 ? -12.609 2.302 3.823 1.00 85.12 80 GLU A O 1
ATOM 695 N N . GLN A 1 81 ? -10.439 1.894 3.432 1.00 88.62 81 GLN A N 1
ATOM 696 C CA . GLN A 1 81 ? -10.640 0.509 3.013 1.00 88.62 81 GLN A CA 1
ATOM 697 C C . GLN A 1 81 ? -11.018 -0.379 4.196 1.00 88.62 81 GLN A C 1
ATOM 699 O O . GLN A 1 81 ? -11.832 -1.279 4.030 1.00 88.62 81 GLN A O 1
ATOM 704 N N . ASP A 1 82 ? -10.452 -0.122 5.375 1.00 90.62 82 ASP A N 1
ATOM 705 C CA . ASP A 1 82 ? -10.804 -0.836 6.603 1.00 90.62 82 ASP A CA 1
ATOM 706 C C . ASP A 1 82 ? -12.233 -0.520 7.046 1.00 90.62 82 ASP A C 1
ATOM 708 O O . ASP A 1 82 ? -13.000 -1.440 7.318 1.00 90.62 82 ASP A O 1
ATOM 712 N N . ARG A 1 83 ? -12.623 0.763 7.031 1.00 90.44 83 ARG A N 1
ATOM 713 C CA . ARG A 1 83 ? -14.003 1.195 7.307 1.00 90.44 83 ARG A CA 1
ATOM 714 C C . ARG A 1 83 ? -14.992 0.545 6.347 1.00 90.44 83 ARG A C 1
ATOM 716 O O . ARG A 1 83 ? -15.983 -0.029 6.784 1.00 90.44 83 ARG A O 1
ATOM 723 N N . LEU A 1 84 ? -14.691 0.577 5.048 1.00 93.31 84 LEU A N 1
ATOM 724 C CA . LEU A 1 84 ? -15.530 -0.058 4.036 1.00 93.31 84 LEU A CA 1
ATOM 725 C C . LEU A 1 84 ? -15.611 -1.579 4.239 1.00 93.31 84 LEU A C 1
ATOM 727 O O . LEU A 1 84 ? -16.682 -2.161 4.099 1.00 93.31 84 LEU A O 1
ATOM 731 N N . LEU A 1 85 ? -14.497 -2.229 4.590 1.00 93.81 85 LEU A N 1
ATOM 732 C CA . LEU A 1 85 ? -14.455 -3.668 4.845 1.00 93.81 85 LEU A CA 1
ATOM 733 C C . LEU A 1 85 ? -15.339 -4.060 6.038 1.00 93.81 85 LEU A C 1
ATOM 735 O O . LEU A 1 85 ? -16.063 -5.051 5.944 1.00 93.81 85 LEU A O 1
ATOM 739 N N . LEU A 1 86 ? -15.284 -3.293 7.132 1.00 93.00 86 LEU A N 1
ATOM 740 C CA . LEU A 1 86 ? -16.125 -3.493 8.316 1.00 93.00 86 LEU A CA 1
ATOM 741 C C . LEU A 1 86 ? -17.603 -3.284 7.976 1.00 93.00 86 LEU A C 1
ATOM 743 O O . LEU A 1 86 ? -18.396 -4.203 8.157 1.00 93.00 86 LEU A O 1
ATOM 747 N N . GLN A 1 87 ? -17.941 -2.150 7.357 1.00 93.69 87 GLN A N 1
ATOM 748 C CA . GLN A 1 87 ? -19.313 -1.808 6.980 1.00 93.69 87 GLN A CA 1
ATOM 749 C C . GLN A 1 87 ? -19.944 -2.858 6.054 1.00 93.69 87 GLN A C 1
ATOM 751 O O . GLN A 1 87 ? -21.078 -3.294 6.263 1.00 93.69 87 GLN A O 1
ATOM 756 N N . LEU A 1 88 ? -19.221 -3.297 5.016 1.00 94.69 88 LEU A N 1
ATOM 757 C CA . LEU A 1 88 ? -19.729 -4.325 4.108 1.00 94.69 88 LEU A CA 1
ATOM 758 C C . LEU A 1 88 ? -19.963 -5.641 4.847 1.00 94.69 88 LEU A C 1
ATOM 760 O O . LEU A 1 88 ? -20.946 -6.333 4.572 1.00 94.69 88 LEU A O 1
ATOM 764 N N . LYS A 1 89 ? -19.096 -5.978 5.806 1.00 94.19 89 LYS A N 1
ATOM 765 C CA . LYS A 1 89 ? -19.248 -7.209 6.569 1.00 94.19 89 LYS A CA 1
ATOM 766 C C . LYS A 1 89 ? -20.409 -7.145 7.567 1.00 94.19 89 LYS A C 1
ATOM 768 O O . LYS A 1 89 ? -21.140 -8.128 7.676 1.00 94.19 89 LYS A O 1
ATOM 773 N N . GLU A 1 90 ? -20.608 -6.005 8.220 1.00 92.44 90 GLU A N 1
ATOM 774 C CA . GLU A 1 90 ? -21.743 -5.720 9.111 1.00 92.44 90 GLU A CA 1
ATOM 775 C C . GLU A 1 90 ? -23.079 -5.727 8.365 1.00 92.44 90 GLU A C 1
ATOM 777 O O . GLU A 1 90 ? -24.061 -6.266 8.864 1.00 92.44 90 GLU A O 1
ATOM 782 N N . SER A 1 91 ? -23.105 -5.244 7.119 1.00 92.56 91 SER A N 1
ATOM 783 C CA . SER A 1 91 ? -24.292 -5.319 6.252 1.00 92.56 91 SER A CA 1
ATOM 784 C C . SER A 1 91 ? -24.654 -6.742 5.790 1.00 92.56 91 SER A C 1
ATOM 786 O O . SER A 1 91 ? -25.587 -6.921 5.011 1.00 92.56 91 SER A O 1
ATOM 788 N N . GLY A 1 92 ? -23.916 -7.763 6.241 1.00 93.12 92 GLY A N 1
ATOM 789 C CA . GLY A 1 92 ? -24.202 -9.168 5.962 1.00 93.12 92 GLY A CA 1
ATOM 790 C C . GLY A 1 92 ? -23.683 -9.679 4.617 1.00 93.12 92 GLY A C 1
ATOM 791 O O . GLY A 1 92 ? -24.013 -10.803 4.241 1.00 93.12 92 GLY A O 1
ATOM 792 N N . ARG A 1 93 ? -22.855 -8.910 3.892 1.00 94.31 93 ARG A N 1
ATOM 793 C CA . ARG A 1 93 ? -22.337 -9.333 2.581 1.00 94.31 93 ARG A CA 1
ATOM 794 C C . ARG A 1 93 ? -21.441 -10.566 2.670 1.00 94.31 93 ARG A C 1
ATOM 796 O O . ARG A 1 93 ? -20.709 -10.783 3.650 1.00 94.31 93 ARG A O 1
ATOM 803 N N . SER A 1 94 ? -21.472 -11.360 1.604 1.00 95.00 94 SER A N 1
ATOM 804 C CA . SER A 1 94 ? -20.574 -12.497 1.428 1.00 95.00 94 SER A CA 1
ATOM 805 C C . SER A 1 94 ? -19.144 -12.030 1.139 1.00 95.00 94 SER A C 1
ATOM 807 O O . SER A 1 94 ? -18.890 -10.913 0.689 1.00 95.00 94 SER A O 1
ATOM 809 N N . TRP A 1 95 ? -18.165 -12.899 1.390 1.00 93.31 95 TRP A N 1
ATOM 810 C CA . TRP A 1 95 ? -16.761 -12.565 1.136 1.00 93.31 95 TRP A CA 1
ATOM 811 C C . TRP A 1 95 ? -16.428 -12.391 -0.347 1.00 93.31 95 TRP A C 1
ATOM 813 O O . TRP A 1 95 ? -15.468 -11.692 -0.665 1.00 93.31 95 TRP A O 1
ATOM 823 N N . GLU A 1 96 ? -17.189 -13.043 -1.222 1.00 93.31 96 GLU A N 1
ATOM 824 C CA . GLU A 1 96 ? -17.064 -12.930 -2.676 1.00 93.31 96 GLU A CA 1
ATOM 825 C C . GLU A 1 96 ? -17.455 -11.520 -3.115 1.00 93.31 96 GLU A C 1
ATOM 827 O O . GLU A 1 96 ? -16.617 -10.801 -3.654 1.00 93.31 96 GLU A O 1
ATOM 832 N N . GLU A 1 97 ? -18.648 -11.067 -2.724 1.00 92.19 97 GLU A N 1
ATOM 833 C CA . GLU A 1 97 ? -19.119 -9.705 -3.000 1.00 92.19 97 GLU A CA 1
ATOM 834 C C . GLU A 1 97 ? -18.189 -8.645 -2.408 1.00 92.19 97 GLU A C 1
ATOM 836 O O . GLU A 1 97 ? -17.902 -7.634 -3.043 1.00 92.19 97 GLU A O 1
ATOM 841 N N . ILE A 1 98 ? -17.684 -8.875 -1.193 1.00 93.75 98 ILE A N 1
ATOM 842 C CA . ILE A 1 98 ? -16.709 -7.977 -0.571 1.00 93.75 98 ILE A CA 1
ATOM 843 C C . ILE A 1 98 ? -15.433 -7.923 -1.414 1.00 93.75 98 ILE A C 1
ATOM 845 O O . ILE A 1 98 ? -14.932 -6.836 -1.683 1.00 93.75 98 ILE A O 1
ATOM 849 N N . SER A 1 99 ? -14.893 -9.061 -1.853 1.00 91.38 99 SER A N 1
ATOM 850 C CA . SER A 1 99 ? -13.665 -9.082 -2.657 1.00 91.38 99 SER A CA 1
ATOM 851 C C . SER A 1 99 ? -13.825 -8.333 -3.978 1.00 91.38 99 SER A C 1
ATOM 853 O O . SER A 1 99 ? -12.886 -7.653 -4.389 1.00 91.38 99 SER A O 1
ATOM 855 N N . ASP A 1 100 ? -14.998 -8.411 -4.604 1.00 89.31 100 ASP A N 1
ATOM 856 C CA . ASP A 1 100 ? -15.285 -7.721 -5.864 1.00 89.31 100 ASP A CA 1
ATOM 857 C C . ASP A 1 100 ? -15.271 -6.192 -5.710 1.00 89.31 100 ASP A C 1
ATOM 859 O O . ASP A 1 100 ? -14.898 -5.475 -6.639 1.00 89.31 100 ASP A O 1
ATOM 863 N N . THR A 1 101 ? -15.586 -5.674 -4.516 1.00 88.56 101 THR A N 1
ATOM 864 C CA . THR A 1 101 ? -15.489 -4.229 -4.224 1.00 88.56 101 THR A CA 1
ATOM 865 C C . THR A 1 101 ? -14.051 -3.722 -4.066 1.00 88.56 101 THR A C 1
ATOM 867 O O . THR A 1 101 ? -13.806 -2.523 -4.212 1.00 88.56 101 THR A O 1
ATOM 870 N N . PHE A 1 102 ? -13.080 -4.603 -3.796 1.00 86.00 102 PHE A N 1
ATOM 871 C CA . PHE A 1 102 ? -11.684 -4.223 -3.576 1.00 86.00 102 PHE A CA 1
ATOM 872 C C . PHE A 1 102 ? -10.799 -4.617 -4.769 1.00 86.00 102 PHE A C 1
ATOM 874 O O . PHE A 1 102 ? -10.291 -5.744 -4.824 1.00 86.00 102 PHE A O 1
ATOM 881 N N . PRO A 1 103 ? -10.495 -3.688 -5.698 1.00 75.88 103 PRO A N 1
ATOM 882 C CA . PRO A 1 103 ? -9.655 -4.007 -6.842 1.00 75.88 103 PRO A CA 1
ATOM 883 C C . PRO A 1 103 ? -8.270 -4.460 -6.372 1.00 75.88 103 PRO A C 1
ATOM 885 O O . PRO A 1 103 ? -7.643 -3.840 -5.509 1.00 75.88 103 PRO A O 1
ATOM 888 N N . ARG A 1 104 ? -7.768 -5.546 -6.973 1.00 74.81 104 ARG A N 1
ATOM 889 C CA . ARG A 1 104 ? -6.458 -6.157 -6.667 1.00 74.81 104 ARG A CA 1
ATOM 890 C C . ARG A 1 104 ? -6.340 -6.763 -5.259 1.00 74.81 104 ARG A C 1
ATOM 892 O O . ARG A 1 104 ? -5.230 -7.103 -4.842 1.00 74.81 104 ARG A O 1
ATOM 899 N N . ARG A 1 105 ? 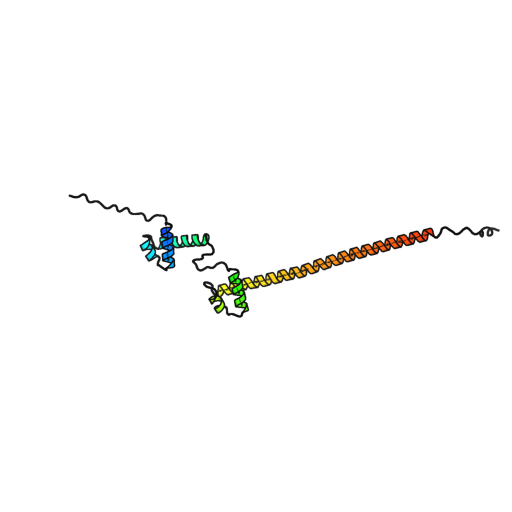-7.444 -6.940 -4.529 1.00 82.19 105 ARG A N 1
ATOM 900 C CA . ARG A 1 105 ? -7.501 -7.772 -3.318 1.00 82.19 105 ARG A CA 1
ATOM 901 C C . ARG A 1 105 ? -8.321 -9.018 -3.620 1.00 82.19 105 ARG A C 1
ATOM 903 O O . ARG A 1 105 ? -9.259 -8.978 -4.399 1.00 82.19 105 ARG A O 1
ATOM 910 N N . ASN A 1 106 ? -7.922 -10.133 -3.024 1.00 85.94 106 ASN A N 1
ATOM 911 C CA . ASN A 1 106 ? -8.678 -11.373 -3.107 1.00 85.94 106 ASN A CA 1
ATOM 912 C C . ASN A 1 106 ? -9.382 -11.650 -1.775 1.00 85.94 106 ASN A C 1
ATOM 914 O O . ASN A 1 106 ? -9.030 -11.082 -0.737 1.00 85.94 106 ASN A O 1
ATOM 918 N N . ILE A 1 107 ? -10.320 -12.594 -1.803 1.00 90.50 107 ILE A N 1
ATOM 919 C CA . ILE A 1 107 ? -11.099 -13.047 -0.645 1.00 90.50 107 ILE A CA 1
ATOM 920 C C . ILE A 1 107 ? -10.208 -13.319 0.579 1.00 90.50 107 ILE A C 1
ATOM 922 O O . ILE A 1 107 ? -10.528 -12.918 1.699 1.00 90.50 107 ILE A O 1
ATOM 926 N N . ALA A 1 108 ? -9.062 -13.978 0.380 1.00 87.81 108 ALA A N 1
ATOM 927 C CA . ALA A 1 108 ? -8.137 -14.308 1.463 1.00 87.81 108 ALA A CA 1
ATOM 928 C C . ALA A 1 108 ? -7.535 -13.057 2.129 1.00 87.81 108 ALA A C 1
ATOM 930 O O . ALA A 1 108 ? -7.377 -13.027 3.352 1.00 87.81 108 ALA A O 1
ATOM 931 N N . ALA A 1 109 ? -7.222 -12.018 1.349 1.00 87.06 109 ALA A N 1
ATOM 932 C CA . ALA A 1 109 ? -6.730 -10.747 1.867 1.00 87.06 109 ALA A CA 1
ATOM 933 C C . ALA A 1 109 ? -7.796 -10.024 2.705 1.00 87.06 109 ALA A C 1
ATOM 935 O O . ALA A 1 109 ? -7.469 -9.546 3.793 1.00 87.06 109 ALA A O 1
ATOM 936 N N . CYS A 1 110 ? -9.050 -9.992 2.242 1.00 90.69 110 CYS A N 1
ATOM 937 C CA . CYS A 1 110 ? -10.170 -9.382 2.967 1.00 90.69 110 CYS A CA 1
ATOM 938 C C . CYS A 1 110 ? -10.460 -10.124 4.281 1.00 90.69 110 CYS A C 1
ATOM 940 O O . CYS A 1 110 ? -10.504 -9.497 5.337 1.00 90.69 110 CYS A O 1
ATOM 942 N N . LYS A 1 111 ? -10.537 -11.464 4.255 1.00 91.94 111 LYS A N 1
ATOM 943 C CA . LYS A 1 111 ? -10.724 -12.293 5.464 1.00 91.94 111 LYS A CA 1
ATOM 944 C C . LYS A 1 111 ? -9.624 -12.071 6.499 1.00 91.94 111 LYS A C 1
ATOM 946 O O . LYS A 1 111 ? -9.902 -11.918 7.686 1.00 91.94 111 LYS A O 1
ATOM 951 N N . ARG A 1 112 ? -8.361 -12.058 6.054 1.00 88.12 112 ARG A N 1
ATOM 952 C CA . ARG A 1 112 ? -7.214 -11.820 6.939 1.00 88.12 112 ARG A CA 1
ATOM 953 C C . ARG A 1 112 ? -7.291 -10.437 7.574 1.00 88.12 112 ARG A C 1
ATOM 955 O O . ARG A 1 112 ? -7.032 -10.324 8.766 1.00 88.12 112 ARG A O 1
ATOM 962 N N . ARG A 1 113 ? -7.622 -9.404 6.793 1.00 90.62 113 ARG A N 1
ATOM 963 C CA . ARG A 1 113 ? -7.706 -8.040 7.317 1.00 90.62 113 ARG A CA 1
ATOM 964 C C . ARG A 1 113 ? -8.833 -7.893 8.324 1.00 90.62 113 ARG A C 1
ATOM 966 O O . ARG A 1 113 ? -8.579 -7.363 9.394 1.00 90.62 113 ARG A O 1
ATOM 973 N N . TYR A 1 114 ? -10.016 -8.414 8.011 1.00 91.69 114 TYR A N 1
ATOM 974 C CA . TYR A 1 114 ? -11.160 -8.357 8.914 1.00 91.69 114 TYR A CA 1
ATOM 975 C C . TYR A 1 114 ? -10.834 -8.980 10.275 1.00 91.69 114 TYR A C 1
ATOM 977 O O . TYR A 1 114 ? -11.053 -8.341 11.290 1.00 91.69 114 TYR A O 1
ATOM 985 N N . ARG A 1 115 ? -10.183 -10.153 10.299 1.00 89.69 115 ARG A N 1
ATOM 986 C CA . ARG A 1 115 ? -9.736 -10.790 11.551 1.00 89.69 115 ARG A CA 1
ATOM 987 C C . ARG A 1 115 ? -8.804 -9.904 12.385 1.00 89.69 115 ARG A C 1
ATOM 989 O O . ARG A 1 115 ? -8.881 -9.931 13.603 1.00 89.69 115 ARG A O 1
ATOM 996 N N . ILE A 1 116 ? -7.897 -9.168 11.740 1.00 86.38 116 ILE A N 1
ATOM 997 C CA . ILE A 1 116 ? -6.991 -8.241 12.437 1.00 86.38 116 ILE A CA 1
ATOM 998 C C . ILE A 1 116 ? -7.790 -7.074 13.028 1.00 86.38 116 ILE A C 1
ATOM 1000 O O . ILE A 1 116 ? -7.555 -6.698 14.167 1.00 86.38 116 ILE A O 1
ATOM 1004 N N . LEU A 1 117 ? -8.734 -6.518 12.264 1.00 87.69 117 LEU A N 1
ATOM 1005 C CA . LEU A 1 117 ? -9.558 -5.396 12.718 1.00 87.69 117 LEU A CA 1
ATOM 1006 C C . LEU A 1 117 ? -10.471 -5.787 13.884 1.00 87.69 117 LEU A C 1
ATOM 1008 O O . LEU A 1 117 ? -10.606 -5.008 14.815 1.00 87.69 117 LEU A O 1
ATOM 1012 N N . THR A 1 118 ? -11.065 -6.981 13.853 1.00 86.06 118 THR A N 1
ATOM 1013 C CA . THR A 1 118 ? -11.936 -7.444 14.940 1.00 86.06 118 THR A CA 1
ATOM 1014 C C . THR A 1 118 ? -11.146 -7.815 16.186 1.00 86.06 118 THR A C 1
ATOM 1016 O O . THR A 1 118 ? -11.557 -7.445 17.270 1.00 86.06 118 THR A O 1
ATOM 1019 N N . ARG A 1 119 ? -9.976 -8.457 16.049 1.00 79.81 119 ARG A N 1
ATOM 1020 C CA . ARG A 1 119 ? -9.152 -8.799 17.220 1.00 79.81 119 ARG A CA 1
ATOM 1021 C C . ARG A 1 119 ? -8.696 -7.555 17.985 1.00 79.81 119 ARG A C 1
ATOM 1023 O O . ARG A 1 119 ? -8.763 -7.528 19.201 1.00 79.81 119 ARG A O 1
ATOM 1030 N N . ASN A 1 120 ? -8.273 -6.520 17.261 1.00 68.44 120 ASN A N 1
ATOM 1031 C CA . ASN A 1 120 ? -7.869 -5.261 17.881 1.00 68.44 120 ASN A CA 1
ATOM 1032 C C . ASN A 1 120 ? -9.061 -4.492 18.476 1.00 68.44 120 ASN A C 1
ATOM 1034 O O . ASN A 1 120 ? -8.863 -3.677 19.366 1.00 68.44 120 ASN A O 1
ATOM 1038 N N . ARG A 1 121 ? -10.280 -4.713 17.966 1.00 63.75 121 ARG A N 1
ATOM 1039 C CA . ARG A 1 121 ? -11.496 -4.133 18.541 1.00 63.75 121 ARG A CA 1
ATOM 1040 C C . ARG A 1 121 ? -11.808 -4.766 19.895 1.00 63.75 121 ARG A C 1
ATOM 1042 O O . ARG A 1 121 ? -12.083 -4.033 20.829 1.00 63.75 121 ARG A O 1
ATOM 1049 N N . ASP A 1 122 ? -11.685 -6.087 19.996 1.00 58.81 122 ASP A N 1
ATOM 1050 C CA . ASP A 1 122 ? -11.882 -6.811 21.255 1.00 58.81 122 ASP A CA 1
ATOM 1051 C C . ASP A 1 122 ? -10.807 -6.430 22.297 1.00 58.81 122 ASP A C 1
ATOM 1053 O O . ASP A 1 122 ? -11.115 -6.288 23.473 1.00 58.81 122 ASP A O 1
ATOM 1057 N N . GLU A 1 123 ? -9.553 -6.220 21.866 1.00 58.25 123 GLU A N 1
ATOM 1058 C CA . GLU A 1 123 ? -8.458 -5.740 22.731 1.00 58.25 123 GLU A CA 1
ATOM 1059 C C . GLU A 1 123 ? -8.717 -4.303 23.235 1.00 58.25 123 GLU A C 1
ATOM 1061 O O . GLU A 1 123 ? -8.563 -4.049 24.423 1.00 58.25 123 GLU A O 1
ATOM 1066 N N . ALA A 1 124 ? -9.184 -3.391 22.373 1.00 58.41 124 ALA A N 1
ATOM 1067 C CA . ALA A 1 124 ? -9.502 -2.013 22.766 1.00 58.41 124 ALA A CA 1
ATOM 1068 C C . ALA A 1 124 ? -10.759 -1.904 23.652 1.00 58.41 124 ALA A C 1
ATOM 1070 O O . ALA A 1 124 ? -10.801 -1.072 24.550 1.00 58.41 124 ALA A O 1
ATOM 1071 N N . GLU A 1 125 ? -11.782 -2.733 23.415 1.00 60.00 125 GLU A N 1
ATOM 1072 C CA . GLU A 1 125 ? -12.975 -2.799 24.274 1.00 60.00 125 GLU A CA 1
ATOM 1073 C C . GLU A 1 125 ? -12.656 -3.433 25.641 1.00 60.00 125 GLU A C 1
ATOM 1075 O O . GLU A 1 125 ? -13.263 -3.063 26.640 1.00 60.00 125 GLU A O 1
ATOM 1080 N N . HIS A 1 126 ? -11.694 -4.360 25.706 1.00 56.56 126 HIS A N 1
ATOM 1081 C CA . HIS A 1 126 ? -11.203 -4.915 26.968 1.00 56.56 126 HIS A CA 1
ATOM 1082 C C . HIS A 1 126 ? -10.364 -3.901 27.752 1.00 56.56 126 HIS A C 1
ATOM 1084 O O . HIS A 1 126 ? -10.521 -3.806 28.958 1.00 56.56 126 HIS A O 1
ATOM 1090 N N . GLU A 1 127 ? -9.474 -3.157 27.094 1.00 55.81 127 GLU A N 1
ATOM 1091 C CA . GLU A 1 127 ? -8.640 -2.133 27.741 1.00 55.81 127 GLU A CA 1
ATOM 1092 C C . GLU A 1 127 ? -9.495 -0.995 28.319 1.00 55.81 127 GLU A C 1
ATOM 1094 O O . GLU A 1 127 ? -9.343 -0.669 29.487 1.00 55.81 127 GLU A O 1
ATOM 1099 N N . ALA A 1 128 ? -10.490 -0.505 27.570 1.00 59.41 128 ALA A N 1
ATOM 1100 C CA . ALA A 1 128 ? -11.421 0.516 28.063 1.00 59.41 128 ALA A CA 1
ATOM 1101 C C . ALA A 1 128 ? -12.269 0.053 29.263 1.00 59.41 128 ALA A C 1
ATOM 1103 O O . ALA A 1 128 ? -12.614 0.854 30.117 1.00 59.41 128 ALA A O 1
ATOM 1104 N N . ARG A 1 129 ? -12.608 -1.240 29.333 1.00 56.69 129 ARG A N 1
ATOM 1105 C CA . ARG A 1 129 ? -13.355 -1.802 30.467 1.00 56.69 129 ARG A CA 1
ATOM 1106 C C . ARG A 1 129 ? -12.481 -2.007 31.707 1.00 56.69 129 ARG A C 1
ATOM 1108 O O . ARG A 1 129 ? -12.990 -1.944 32.812 1.00 56.69 129 ARG A O 1
ATOM 1115 N N . VAL A 1 130 ? -11.191 -2.281 31.517 1.00 58.53 130 VAL A N 1
ATOM 1116 C CA . VAL A 1 130 ? -10.235 -2.401 32.627 1.00 58.53 130 VAL A CA 1
ATOM 1117 C C . VAL A 1 130 ? -9.929 -1.029 33.233 1.00 58.53 130 VAL A C 1
ATOM 1119 O O . VAL A 1 130 ? -9.784 -0.950 34.439 1.00 58.53 130 VAL A O 1
ATOM 1122 N N . GLU A 1 131 ? -9.900 0.044 32.434 1.00 56.03 131 GLU A N 1
ATOM 1123 C CA . GLU A 1 131 ? -9.768 1.415 32.960 1.00 56.03 131 GLU A CA 1
ATOM 1124 C C . GLU A 1 131 ? -10.977 1.835 33.818 1.00 56.03 131 GLU A C 1
ATOM 1126 O O . GLU A 1 131 ? -10.784 2.454 34.855 1.00 56.03 131 GLU A O 1
ATOM 1131 N N . GLU A 1 132 ? -12.205 1.456 33.437 1.00 55.19 132 GLU A N 1
ATOM 1132 C CA . GLU A 1 132 ? -13.405 1.712 34.258 1.00 55.19 132 GLU A CA 1
ATOM 1133 C C . GLU A 1 132 ? -13.375 0.947 35.596 1.00 55.19 132 GLU A C 1
ATOM 1135 O O . GLU A 1 132 ? -13.774 1.500 36.616 1.00 55.19 132 GLU A O 1
ATOM 1140 N N . ASP A 1 133 ? -12.884 -0.299 35.603 1.00 52.19 133 ASP A N 1
ATOM 1141 C CA . ASP A 1 133 ? -12.779 -1.117 36.822 1.00 52.19 133 ASP A CA 1
ATOM 1142 C C . ASP A 1 133 ? -11.608 -0.661 37.741 1.00 52.19 133 ASP A C 1
ATOM 1144 O O . ASP A 1 133 ? -11.660 -0.898 38.946 1.00 52.19 133 ASP A O 1
ATOM 1148 N N . ASP A 1 134 ? -10.558 -0.021 37.201 1.00 53.03 134 ASP A N 1
ATOM 1149 C CA . ASP A 1 134 ? -9.437 0.540 37.983 1.00 53.03 134 ASP A CA 1
ATOM 1150 C C . ASP A 1 134 ? -9.787 1.927 38.584 1.00 53.03 134 ASP A C 1
ATOM 1152 O O . ASP A 1 134 ? -9.365 2.218 39.700 1.00 53.03 134 ASP A O 1
ATOM 1156 N N . GLU A 1 135 ? -10.591 2.765 37.906 1.00 53.28 135 GLU A N 1
ATOM 1157 C CA . GLU A 1 135 ? -11.070 4.057 38.452 1.00 53.28 135 GLU A CA 1
ATOM 1158 C C . GLU A 1 135 ? -12.050 3.880 39.633 1.00 53.28 135 GLU A C 1
ATOM 1160 O O . GLU A 1 135 ? -12.035 4.683 40.562 1.00 53.28 135 GLU A O 1
ATOM 1165 N N . GLU A 1 136 ? -12.865 2.815 39.641 1.00 49.91 136 GLU A N 1
ATOM 1166 C CA . GLU A 1 136 ? -13.780 2.492 40.755 1.00 49.91 136 GLU A CA 1
ATOM 1167 C C . GLU A 1 136 ? -13.018 2.140 42.050 1.00 49.91 136 GLU A C 1
ATOM 1169 O O . GLU A 1 136 ? -13.494 2.423 43.145 1.00 49.91 136 GLU A O 1
ATOM 1174 N N . TYR A 1 137 ? -11.816 1.567 41.937 1.00 54.50 137 TYR A N 1
ATOM 1175 C CA . TYR A 1 137 ? -11.003 1.151 43.086 1.00 54.50 137 TYR A CA 1
ATOM 1176 C C . TYR A 1 137 ? -10.241 2.322 43.736 1.00 54.50 137 TYR A C 1
ATOM 11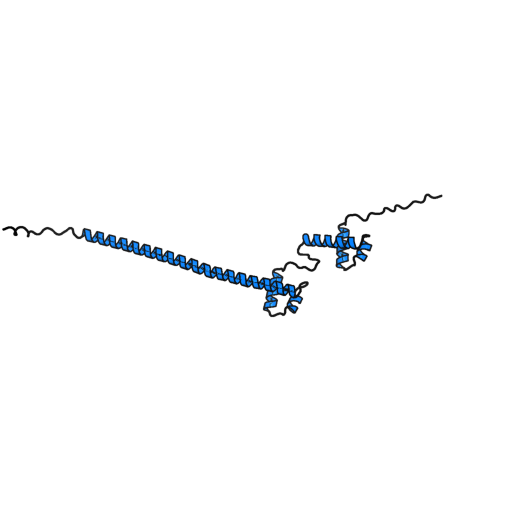78 O O . TYR A 1 137 ? -10.040 2.313 44.948 1.00 54.50 137 TYR A O 1
ATOM 1186 N N . ASP A 1 138 ? -9.848 3.331 42.947 1.00 52.41 138 ASP A N 1
ATOM 1187 C CA . ASP A 1 138 ? -9.187 4.547 43.450 1.00 52.41 138 ASP A CA 1
ATOM 1188 C C . ASP A 1 138 ? -10.185 5.473 44.191 1.00 52.41 138 ASP A C 1
ATOM 1190 O O . ASP A 1 138 ? -9.813 6.100 45.182 1.00 52.41 138 ASP A O 1
ATOM 1194 N N . GLU A 1 139 ? -11.460 5.535 43.775 1.00 54.31 139 GLU A N 1
ATOM 1195 C CA . GLU A 1 139 ? -12.495 6.325 44.476 1.00 54.31 139 GLU A CA 1
ATOM 1196 C C . GLU A 1 139 ? -12.887 5.717 45.840 1.00 54.31 139 GLU A C 1
ATOM 1198 O O . GLU A 1 139 ? -13.091 6.456 46.803 1.00 54.31 139 GLU A O 1
ATOM 1203 N N . GLU A 1 140 ? -12.958 4.383 45.957 1.00 57.09 140 GLU A N 1
ATOM 1204 C CA . GLU A 1 140 ? -13.265 3.711 47.232 1.00 57.09 140 GLU A CA 1
ATOM 1205 C C . GLU A 1 140 ? -12.158 3.918 48.289 1.00 57.09 140 GLU A C 1
ATOM 1207 O O . GLU A 1 140 ? -12.465 4.094 49.468 1.00 57.09 140 GLU A O 1
ATOM 1212 N N . GLU A 1 141 ? -10.879 3.938 47.888 1.00 59.34 141 GLU A N 1
ATOM 1213 C CA . GLU A 1 141 ? -9.743 4.155 48.803 1.00 59.34 141 GLU A CA 1
ATOM 1214 C C . GLU A 1 141 ? -9.690 5.610 49.315 1.00 59.34 141 GLU A C 1
ATOM 1216 O O . GLU A 1 141 ? -9.469 5.835 50.506 1.00 59.34 141 GLU A O 1
ATOM 1221 N N . GLU A 1 142 ? -9.974 6.602 48.458 1.00 59.47 142 GLU A N 1
ATOM 1222 C CA . GLU A 1 142 ? -10.062 8.014 48.869 1.00 59.47 142 GLU A CA 1
ATOM 1223 C C . GLU A 1 142 ? -11.231 8.268 49.844 1.00 59.47 142 GLU A C 1
ATOM 1225 O O . GLU A 1 142 ? -11.079 9.021 50.811 1.00 59.47 142 GLU A O 1
ATOM 1230 N N . GLU A 1 143 ? -12.388 7.622 49.647 1.00 60.03 143 GLU A N 1
ATOM 1231 C CA . GLU A 1 143 ? -13.530 7.741 50.568 1.00 60.03 143 GLU A CA 1
ATOM 1232 C C . GLU A 1 143 ? -13.237 7.136 51.954 1.00 60.03 143 GLU A C 1
ATOM 1234 O O . GLU A 1 143 ? -13.646 7.709 52.972 1.00 60.03 143 GLU A O 1
ATOM 1239 N N . GLU A 1 144 ? -12.508 6.015 52.016 1.00 61.75 144 GLU A N 1
ATOM 1240 C CA . GLU A 1 144 ? -12.086 5.403 53.283 1.00 61.75 144 GLU A CA 1
ATOM 1241 C C . GLU A 1 144 ? -11.101 6.305 54.051 1.00 61.75 144 GLU A C 1
ATOM 1243 O O . GLU A 1 144 ? -11.266 6.494 55.262 1.00 61.75 144 GLU A O 1
ATOM 1248 N N . GLU A 1 145 ? -10.129 6.923 53.368 1.00 63.72 145 GLU A N 1
ATOM 1249 C CA . GLU A 1 145 ? -9.182 7.861 53.993 1.00 63.72 145 GLU A CA 1
ATOM 1250 C C . GLU A 1 145 ? -9.889 9.116 54.541 1.00 63.72 145 GLU A C 1
ATOM 1252 O O . GLU A 1 145 ? -9.635 9.533 55.677 1.00 63.72 145 GLU A O 1
ATOM 1257 N N . GLU A 1 146 ? -10.832 9.697 53.788 1.00 70.50 146 GLU A N 1
ATOM 1258 C CA . GLU A 1 146 ? -11.615 10.851 54.251 1.00 70.50 146 GLU A CA 1
ATOM 1259 C C . GLU A 1 146 ? -12.525 10.512 55.449 1.00 70.50 146 GLU A C 1
ATOM 1261 O O . GLU A 1 146 ? -12.761 11.356 56.329 1.00 70.50 146 GLU A O 1
ATOM 1266 N N . GLU A 1 147 ? -13.070 9.292 55.502 1.00 71.88 147 GLU A N 1
ATOM 1267 C CA . GLU A 1 147 ? -13.873 8.831 56.636 1.00 71.88 147 GLU A CA 1
ATOM 1268 C C . GLU A 1 147 ? -13.007 8.597 57.885 1.00 71.88 147 GLU A C 1
ATOM 1270 O O . GLU A 1 147 ? -13.417 8.969 58.994 1.00 71.88 147 GLU A O 1
ATOM 1275 N N . GLU A 1 148 ? -11.799 8.047 57.731 1.00 67.56 148 GLU A N 1
ATOM 1276 C CA . GLU A 1 148 ? -10.837 7.901 58.827 1.00 67.56 148 GLU A CA 1
ATOM 1277 C C . GLU A 1 148 ? -10.401 9.260 59.392 1.00 67.56 148 GLU A C 1
ATOM 1279 O O . GLU A 1 148 ? -10.499 9.464 60.608 1.00 67.56 148 GLU A O 1
ATOM 1284 N N . GLU A 1 149 ? -10.024 10.225 58.544 1.00 72.06 149 GLU A N 1
ATOM 1285 C CA . GLU A 1 149 ? -9.642 11.574 58.992 1.00 72.06 149 GLU A CA 1
ATOM 1286 C C . GLU A 1 149 ? -10.781 12.268 59.754 1.00 72.06 149 GLU A C 1
ATOM 1288 O O . GLU A 1 149 ? -10.573 12.864 60.819 1.00 72.06 149 GLU A O 1
ATOM 1293 N N . ARG A 1 150 ? -12.018 12.144 59.258 1.00 66.88 150 ARG A N 1
ATOM 1294 C CA . ARG A 1 150 ? -13.202 12.695 59.931 1.00 66.88 150 ARG A CA 1
ATOM 1295 C C . ARG A 1 150 ? -13.430 12.052 61.296 1.00 66.88 150 ARG A C 1
ATOM 1297 O O . ARG A 1 150 ? -13.775 12.744 62.256 1.00 66.88 150 ARG A O 1
ATOM 1304 N N . ASN A 1 151 ? -13.263 10.736 61.399 1.00 67.50 151 ASN A N 1
ATOM 1305 C CA . ASN A 1 151 ? -13.421 10.014 62.658 1.00 67.50 151 ASN A CA 1
ATOM 1306 C C . ASN A 1 151 ? -12.324 10.384 63.670 1.00 67.50 151 ASN A C 1
ATOM 1308 O O . ASN A 1 151 ? -12.607 10.496 64.867 1.00 67.50 151 ASN A O 1
ATOM 1312 N N . GLU A 1 152 ? -11.093 10.630 63.215 1.00 66.56 152 GLU A N 1
ATOM 1313 C CA . GLU A 1 152 ? -10.016 11.154 64.061 1.00 66.56 152 GLU A CA 1
ATOM 1314 C C . GLU A 1 152 ? -10.309 12.575 64.565 1.00 66.56 152 GLU A C 1
ATOM 1316 O O . GLU A 1 152 ? -10.114 12.858 65.753 1.00 66.56 152 GLU A O 1
ATOM 1321 N N . GLU A 1 153 ? -10.830 13.459 63.709 1.00 66.06 153 GLU A N 1
ATOM 1322 C CA . GLU A 1 153 ? -11.183 14.832 64.089 1.00 66.06 153 GLU A CA 1
ATOM 1323 C C . GLU A 1 153 ? -12.306 14.862 65.138 1.00 66.06 153 GLU A C 1
ATOM 1325 O O . GLU A 1 153 ? -12.191 15.549 66.158 1.00 66.06 153 GLU A O 1
ATOM 1330 N N . VAL A 1 154 ? -13.340 14.032 64.965 1.00 68.19 154 VAL A N 1
ATOM 1331 C CA . VAL A 1 154 ? -14.437 13.883 65.937 1.00 68.19 154 VAL A CA 1
ATOM 1332 C C . VAL A 1 154 ? -13.937 13.337 67.279 1.00 68.19 154 VAL A C 1
ATOM 1334 O O . VAL A 1 154 ? -14.364 13.806 68.339 1.00 68.19 154 VAL A O 1
ATOM 1337 N N . ASN A 1 155 ? -13.019 12.365 67.268 1.00 63.88 155 ASN A N 1
ATOM 1338 C CA . ASN A 1 155 ? -12.429 11.836 68.501 1.00 63.88 155 ASN A CA 1
ATOM 1339 C C . ASN A 1 155 ? -11.622 12.907 69.247 1.00 63.88 155 ASN A C 1
ATOM 1341 O O . ASN A 1 155 ? -11.723 13.010 70.471 1.00 63.88 155 ASN A O 1
ATOM 1345 N N . LYS A 1 156 ? -10.885 13.752 68.521 1.00 63.56 156 LYS A N 1
ATOM 1346 C CA . LYS A 1 156 ? -10.118 14.860 69.097 1.00 63.56 156 LYS A CA 1
ATOM 1347 C C . LYS A 1 156 ? -11.013 15.950 69.696 1.00 63.56 156 LYS A C 1
ATOM 1349 O O . LYS A 1 156 ? -10.748 16.402 70.808 1.00 63.56 156 LYS A O 1
ATOM 1354 N N . GLU A 1 157 ? -12.102 16.324 69.021 1.00 60.88 157 GLU A N 1
ATOM 1355 C CA . GLU A 1 157 ? -13.093 17.259 69.577 1.00 60.88 157 GLU A CA 1
ATOM 1356 C C . GLU A 1 157 ? -13.749 16.708 70.855 1.00 60.88 157 GLU A C 1
ATOM 1358 O O . GLU A 1 157 ? -13.971 17.451 71.816 1.00 60.88 157 GLU A O 1
ATOM 1363 N N . CYS A 1 158 ? -14.004 15.395 70.916 1.00 54.78 158 CYS A N 1
ATOM 1364 C CA . CYS A 1 158 ? -14.529 14.755 72.123 1.00 54.78 158 CYS A CA 1
ATOM 1365 C C . CYS A 1 158 ? -13.529 14.798 73.289 1.00 54.78 158 CYS A C 1
ATOM 1367 O O . CYS A 1 158 ? -13.932 15.042 74.429 1.00 54.78 158 CYS A O 1
ATOM 1369 N N . GLU A 1 159 ? -12.237 14.580 73.034 1.00 58.00 159 GLU A N 1
ATOM 1370 C CA . GLU A 1 159 ? -11.191 14.678 74.061 1.00 58.00 159 GLU A CA 1
ATOM 1371 C C . GLU A 1 159 ? -11.054 16.106 74.608 1.00 58.00 159 GLU A C 1
ATOM 1373 O O . GLU A 1 159 ? -10.951 16.300 75.827 1.00 58.00 159 GLU A O 1
ATOM 1378 N N . ASP A 1 160 ? -11.128 17.107 73.730 1.00 59.44 160 ASP A N 1
ATOM 1379 C CA . ASP A 1 160 ? -11.065 18.518 74.109 1.00 59.44 160 ASP A CA 1
ATOM 1380 C C . ASP A 1 160 ? -12.303 18.944 74.928 1.00 59.44 160 ASP A C 1
ATOM 1382 O O . ASP A 1 160 ? -12.167 19.623 75.950 1.00 59.44 160 ASP A O 1
ATOM 1386 N N . GLU A 1 161 ? -13.509 18.476 74.582 1.00 58.41 161 GLU A N 1
ATOM 1387 C CA . GLU A 1 161 ? -14.718 18.708 75.389 1.00 58.41 161 GLU A CA 1
ATOM 1388 C C . GLU A 1 161 ? -14.661 18.060 76.781 1.00 58.41 161 GLU A C 1
ATOM 1390 O O . GLU A 1 161 ? -15.154 18.634 77.761 1.00 58.41 161 GLU A O 1
ATOM 1395 N N . VAL A 1 162 ? -14.101 16.852 76.884 1.00 59.66 162 VAL A N 1
ATOM 1396 C CA . VAL A 1 162 ? -13.939 16.139 78.162 1.00 59.66 162 VAL A CA 1
ATOM 1397 C C . VAL A 1 162 ? -12.956 16.885 79.065 1.00 59.66 162 VAL A C 1
ATOM 1399 O O . VAL A 1 162 ? -13.210 17.026 80.264 1.00 59.66 162 VAL A O 1
ATOM 1402 N N . LYS A 1 163 ? -11.884 17.436 78.488 1.00 60.66 163 LYS A N 1
ATOM 1403 C CA . LYS A 1 163 ? -10.887 18.239 79.202 1.00 60.66 163 LYS A CA 1
ATOM 1404 C C . LYS A 1 163 ? -11.468 19.551 79.736 1.00 60.66 163 LYS A C 1
ATOM 1406 O O . LYS A 1 163 ? -11.260 19.881 80.903 1.00 60.66 163 LYS A O 1
ATOM 1411 N N . ILE A 1 164 ? -12.284 20.239 78.934 1.00 59.44 164 ILE A N 1
ATOM 1412 C CA . ILE A 1 164 ? -12.977 21.469 79.349 1.00 59.44 164 ILE A CA 1
ATOM 1413 C C . ILE A 1 164 ? -13.960 21.195 80.500 1.00 59.44 164 ILE A C 1
ATOM 1415 O O . ILE A 1 164 ? -14.031 21.978 81.444 1.00 59.44 164 ILE A O 1
ATOM 1419 N N . LYS A 1 165 ? -14.699 20.076 80.471 1.00 58.97 165 LYS A N 1
ATOM 1420 C CA . LYS A 1 165 ? -15.636 19.712 81.554 1.00 58.97 165 LYS A CA 1
ATOM 1421 C C . LYS A 1 165 ? -14.909 19.407 82.870 1.00 58.97 165 LYS A C 1
ATOM 1423 O O . LYS A 1 165 ? -15.379 19.843 83.914 1.00 58.97 165 LYS A O 1
ATOM 1428 N N . SER A 1 166 ? -13.740 18.759 82.822 1.00 57.28 166 SER A N 1
ATOM 1429 C CA . SER A 1 166 ? -12.937 18.507 84.030 1.00 57.28 166 SER A CA 1
ATOM 1430 C C . SER A 1 166 ? -12.358 19.774 84.673 1.00 57.28 166 SER A C 1
ATOM 1432 O O . SER A 1 166 ? -12.303 19.855 85.893 1.00 57.28 166 SER A O 1
ATOM 1434 N N . GLU A 1 167 ? -11.983 20.786 83.883 1.00 57.84 167 GLU A N 1
ATOM 1435 C CA . GLU A 1 167 ? -11.437 22.048 84.414 1.00 57.84 167 GLU A CA 1
ATOM 1436 C C . GLU A 1 167 ? -12.516 22.930 85.073 1.00 57.84 167 GLU A C 1
ATOM 1438 O O . GLU A 1 167 ? -12.217 23.708 85.978 1.00 57.84 167 GLU A O 1
ATOM 1443 N N . ILE A 1 168 ? -13.781 22.791 84.659 1.00 57.00 168 ILE A N 1
ATOM 1444 C CA . ILE A 1 168 ? -14.916 23.526 85.242 1.00 57.00 168 ILE A CA 1
ATOM 1445 C C . ILE A 1 168 ? -15.325 22.944 86.604 1.00 57.00 168 ILE A C 1
ATOM 1447 O O . ILE A 1 168 ? -15.696 23.703 87.502 1.00 57.00 168 ILE A O 1
ATOM 1451 N N . ASP A 1 169 ? -15.244 21.623 86.780 1.00 51.75 169 ASP A N 1
ATOM 1452 C CA . ASP A 1 169 ? -15.616 20.961 88.037 1.00 51.75 169 ASP A CA 1
ATOM 1453 C C . ASP A 1 169 ? -14.631 21.281 89.185 1.00 51.75 169 ASP A C 1
ATOM 1455 O O . ASP A 1 169 ? -15.050 21.385 90.340 1.00 51.75 169 ASP A O 1
ATOM 1459 N N . ASP A 1 170 ? -13.359 21.560 88.871 1.00 53.19 170 ASP A N 1
ATOM 1460 C CA . ASP A 1 170 ? -12.322 21.916 89.853 1.00 53.19 170 ASP A CA 1
ATOM 1461 C C . ASP A 1 170 ? -12.431 23.369 90.385 1.00 53.19 170 ASP A C 1
ATOM 1463 O O . ASP A 1 170 ? -11.976 23.664 91.494 1.00 53.19 170 ASP A O 1
ATOM 1467 N N . GLU A 1 171 ? -13.066 24.302 89.657 1.00 54.66 171 GLU A N 1
ATOM 1468 C CA . GLU A 1 171 ? -13.235 25.700 90.113 1.00 54.66 171 GLU A CA 1
ATOM 1469 C C . GLU A 1 171 ? -14.454 25.920 91.033 1.00 54.66 171 GLU A C 1
ATOM 1471 O O . GLU A 1 171 ? -14.532 26.931 91.743 1.00 54.66 171 GLU A O 1
ATOM 1476 N N . VAL A 1 172 ? -15.413 24.988 91.071 1.00 50.47 172 VAL A N 1
ATOM 1477 C CA . VAL A 1 172 ? -16.659 25.140 91.852 1.00 50.47 172 VAL A CA 1
ATOM 1478 C C . VAL A 1 172 ? -16.484 24.730 93.329 1.00 50.47 172 VAL A C 1
ATOM 1480 O O . VAL A 1 172 ? -17.282 25.130 94.183 1.00 50.47 172 VAL A O 1
ATOM 1483 N N . GLU A 1 173 ? -15.404 24.027 93.688 1.00 52.28 173 GLU A N 1
ATOM 1484 C CA . GLU A 1 173 ? -15.184 23.451 95.027 1.00 52.28 173 GLU A CA 1
ATOM 1485 C C . GLU A 1 173 ? -14.299 24.304 95.969 1.00 52.28 173 GLU A C 1
ATOM 1487 O O . GLU A 1 173 ? -13.629 23.787 96.859 1.00 52.28 173 GLU A O 1
ATOM 1492 N N . ILE A 1 174 ? -14.305 25.639 95.845 1.00 54.03 174 ILE A N 1
ATOM 1493 C CA . ILE A 1 174 ? -13.565 26.528 96.772 1.00 54.03 174 ILE A CA 1
ATOM 1494 C C . ILE A 1 174 ? -14.454 27.622 97.374 1.00 54.03 174 ILE A C 1
ATOM 1496 O O . ILE A 1 174 ? -14.057 28.779 97.390 1.00 54.03 174 ILE A O 1
ATOM 1500 N N . LYS A 1 175 ? -15.651 27.302 97.895 1.00 55.06 175 LYS A N 1
ATOM 1501 C CA . LYS A 1 175 ? -16.354 28.142 98.904 1.00 55.06 175 LYS A CA 1
ATOM 1502 C C . LYS A 1 175 ? -17.297 27.326 99.802 1.00 55.06 175 LYS A C 1
ATOM 1504 O O . LYS A 1 175 ? -18.513 27.401 99.645 1.00 55.06 175 LYS A O 1
ATOM 1509 N N . LYS A 1 176 ? -16.764 26.605 100.793 1.00 49.56 176 LYS A N 1
ATOM 1510 C CA . LYS A 1 176 ? -17.507 26.292 102.030 1.00 49.56 176 LYS A CA 1
ATOM 1511 C C . LYS A 1 176 ? -16.606 26.549 103.242 1.00 49.56 176 LYS A C 1
ATOM 1513 O O . LYS A 1 176 ? -15.536 25.964 103.355 1.00 49.56 176 LYS A O 1
ATOM 1518 N N . GLU A 1 177 ? -17.018 27.506 104.069 1.00 51.41 177 GLU A N 1
ATOM 1519 C CA . GLU A 1 177 ? -16.373 27.920 105.325 1.00 51.41 177 GLU A CA 1
ATOM 1520 C C . GLU A 1 177 ? -16.384 26.784 106.375 1.00 51.41 177 GLU A C 1
ATOM 1522 O O . GLU A 1 177 ? -17.233 25.895 106.285 1.00 51.41 177 GLU A O 1
ATOM 1527 N N . PRO A 1 178 ? -15.458 26.777 107.358 1.00 50.78 178 PRO A N 1
ATOM 1528 C CA . PRO A 1 178 ? -15.348 25.695 108.335 1.00 50.78 178 PRO A CA 1
ATOM 1529 C C . PRO A 1 178 ? -16.384 25.840 109.462 1.00 50.78 178 PRO A C 1
ATOM 1531 O O . PRO A 1 178 ? -16.495 26.911 110.055 1.00 50.78 178 PRO A O 1
ATOM 1534 N N . ASP A 1 179 ? -17.098 24.755 109.778 1.00 50.12 179 ASP A N 1
ATOM 1535 C CA . ASP A 1 179 ? -18.054 24.679 110.895 1.00 50.12 179 ASP A CA 1
ATOM 1536 C C . ASP A 1 179 ? -17.438 23.984 112.131 1.00 50.12 179 ASP A C 1
ATOM 1538 O O . ASP A 1 179 ? -16.610 23.075 112.037 1.00 50.12 179 ASP A O 1
ATOM 1542 N N . GLU A 1 180 ? -17.844 24.468 113.298 1.00 54.41 180 GLU A N 1
ATOM 1543 C CA . GLU A 1 180 ? -17.161 24.562 114.591 1.00 54.41 180 GLU A CA 1
ATOM 1544 C C . GLU A 1 180 ? -17.256 23.302 115.491 1.00 54.41 180 GLU A C 1
ATOM 1546 O O . GLU A 1 180 ? -17.183 23.403 116.718 1.00 54.41 180 GLU A O 1
ATOM 1551 N N . GLU A 1 181 ? -17.403 22.090 114.943 1.00 56.88 181 GLU A N 1
ATOM 1552 C CA . GLU A 1 181 ? -17.853 20.921 115.735 1.00 56.88 181 GLU A CA 1
ATOM 1553 C C . GLU A 1 181 ? -16.785 19.933 116.266 1.00 56.88 181 GLU A C 1
ATOM 1555 O O . GLU A 1 181 ? -17.136 18.962 116.940 1.00 56.88 181 GLU A O 1
ATOM 1560 N N . GLU A 1 182 ? -15.480 20.161 116.090 1.00 54.84 182 GLU A N 1
ATOM 1561 C CA . GLU A 1 182 ? -14.445 19.261 116.660 1.00 54.84 182 GLU A CA 1
ATOM 1562 C C . GLU A 1 182 ? -13.848 19.728 118.005 1.00 54.84 182 GLU A C 1
ATOM 1564 O O . GLU A 1 182 ? -12.830 19.215 118.467 1.00 54.84 182 GLU A O 1
ATOM 1569 N N . LEU A 1 183 ? -14.505 20.660 118.703 1.00 54.44 183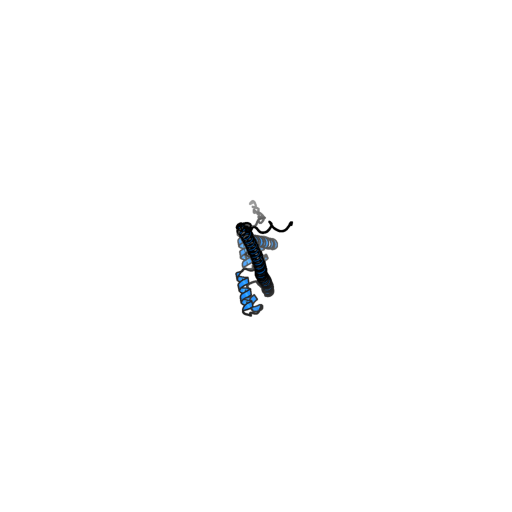 LEU A N 1
ATOM 1570 C CA . LEU A 1 183 ? -14.087 21.130 120.035 1.00 54.44 183 LEU A CA 1
ATOM 1571 C C . LEU A 1 183 ? -14.544 20.246 121.218 1.00 54.44 183 LEU A C 1
ATOM 1573 O O . LEU A 1 183 ? -14.235 20.571 12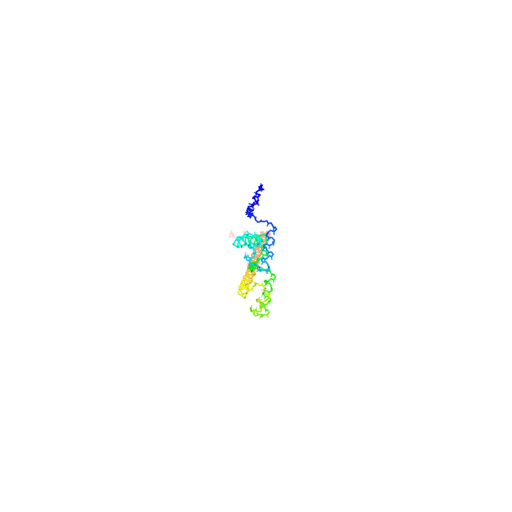2.363 1.00 54.44 183 LEU A O 1
ATOM 1577 N N . PHE A 1 184 ? -15.234 19.119 120.993 1.00 55.25 184 PHE A N 1
ATOM 1578 C CA . PHE A 1 184 ? -15.932 18.397 122.078 1.00 55.25 184 PHE A CA 1
ATOM 1579 C C . PHE A 1 184 ? -15.709 16.877 122.195 1.00 55.25 184 PHE A C 1
ATOM 1581 O O . PHE A 1 184 ? -16.498 16.210 122.861 1.00 55.25 184 PHE A O 1
ATOM 1588 N N . ARG A 1 185 ? -14.649 16.285 121.623 1.00 59.88 185 ARG A N 1
ATOM 1589 C CA . ARG A 1 185 ? -14.467 14.810 121.678 1.00 59.88 185 ARG A CA 1
ATOM 1590 C C . ARG A 1 185 ? -13.309 14.246 122.504 1.00 59.88 185 ARG A C 1
ATOM 1592 O O . ARG A 1 185 ? -13.144 13.033 122.499 1.00 59.88 185 ARG A O 1
ATOM 1599 N N . ASN A 1 186 ? -12.574 15.052 123.271 1.00 55.56 186 ASN A N 1
ATOM 1600 C CA . ASN A 1 186 ? -11.495 14.542 124.137 1.00 55.56 186 ASN A CA 1
ATOM 1601 C C . ASN A 1 186 ? -11.667 14.923 125.618 1.00 55.56 186 ASN A C 1
ATOM 1603 O O . ASN A 1 186 ? -10.763 15.510 126.215 1.00 55.56 186 ASN A O 1
ATOM 1607 N N . LEU A 1 187 ? -12.817 14.580 126.208 1.00 52.22 187 LEU A N 1
ATOM 1608 C CA . LEU A 1 187 ? -13.028 14.602 127.661 1.00 52.22 187 LEU A CA 1
ATOM 1609 C C . LEU A 1 187 ? -13.656 13.295 128.145 1.00 52.22 187 LEU A C 1
ATOM 1611 O O . LEU A 1 187 ? -14.696 12.903 127.572 1.00 52.22 187 LEU A O 1
#

Foldseek 3Di:
DDDDPPDPPPVVPLDPDDDPVLLVVLVVCVVVVHQLVVNCVVSVHHSVVSVVVNVVSQVVVCVVPVCDHPPLCPPDDDPVLLVLLVVCVVVVDDLCVNQVVDPSDHSVNSVVSPVVVVVVVVVVVVVVVVVVVVVVVVVVVVVVVVVVVVVVVVVVVVVVVVVVVVVVVVVVPPDDDDDDPPPPDDD

Radius of gyration: 48.38 Å; chains: 1; bounding box: 66×42×187 Å